Protein AF-A0A1G5RGC0-F1 (afdb_monomer)

Radius of gyration: 58.75 Å; Cα contacts (8 Å, |Δi|>4): 466; chains: 1; bounding box: 96×49×189 Å

Structure (mmCIF, N/CA/C/O backbone):
data_AF-A0A1G5RGC0-F1
#
_entry.id   AF-A0A1G5RG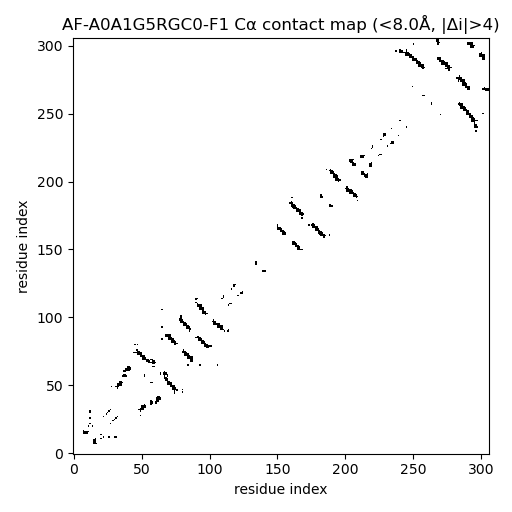C0-F1
#
loop_
_atom_site.group_PDB
_atom_site.id
_atom_site.type_symbol
_atom_site.label_atom_id
_atom_site.label_alt_id
_atom_site.label_comp_id
_atom_site.label_asym_id
_atom_site.label_entity_id
_atom_site.label_seq_id
_atom_site.pdbx_PDB_ins_code
_atom_site.Cartn_x
_atom_site.Cartn_y
_atom_site.Cartn_z
_atom_site.occupancy
_atom_site.B_iso_or_equiv
_atom_site.auth_seq_id
_atom_site.auth_comp_id
_atom_site.auth_asym_id
_atom_site.auth_atom_id
_atom_site.pdbx_PDB_model_num
ATOM 1 N N . MET A 1 1 ? -29.192 -11.061 92.454 1.00 60.53 1 MET A N 1
ATOM 2 C CA . MET A 1 1 ? -28.639 -10.285 91.320 1.00 60.53 1 MET A CA 1
ATOM 3 C C . MET A 1 1 ? -28.258 -8.906 91.836 1.00 60.53 1 MET A C 1
ATOM 5 O O . MET A 1 1 ? -29.034 -8.351 92.608 1.00 60.53 1 MET A O 1
ATOM 9 N N . ALA A 1 2 ? -27.079 -8.384 91.487 1.00 65.81 2 ALA A N 1
ATOM 10 C CA . ALA A 1 2 ? -26.683 -7.030 91.877 1.00 65.81 2 ALA A CA 1
ATOM 11 C C . ALA A 1 2 ? -27.647 -5.997 91.263 1.00 65.81 2 ALA A C 1
ATOM 13 O O . ALA A 1 2 ? -28.104 -6.163 90.129 1.00 65.81 2 ALA A O 1
ATOM 14 N N . LYS A 1 3 ? -27.986 -4.945 92.015 1.00 69.19 3 LYS A N 1
ATOM 15 C CA . LYS A 1 3 ? -28.884 -3.872 91.567 1.00 69.19 3 LYS A CA 1
ATOM 16 C C . LYS A 1 3 ? -28.254 -3.173 90.351 1.00 69.19 3 LYS A C 1
ATOM 18 O O . LYS A 1 3 ? -27.236 -2.511 90.501 1.00 69.19 3 LYS A O 1
ATOM 23 N N . GLY A 1 4 ? -28.838 -3.358 89.162 1.00 77.06 4 GLY A N 1
ATOM 24 C CA . GLY A 1 4 ? -28.323 -2.821 87.891 1.00 77.06 4 GLY A CA 1
ATOM 25 C C . GLY A 1 4 ? -27.553 -3.813 87.006 1.00 77.06 4 GLY A C 1
ATOM 26 O O . GLY A 1 4 ? -27.069 -3.415 85.951 1.00 77.06 4 GLY A O 1
ATOM 27 N N . ALA A 1 5 ? -27.452 -5.092 87.391 1.00 76.75 5 ALA A N 1
ATOM 28 C CA . ALA A 1 5 ? -26.851 -6.116 86.537 1.00 76.75 5 ALA A CA 1
ATOM 29 C C . ALA A 1 5 ? -27.650 -6.300 85.235 1.00 76.75 5 ALA A C 1
ATOM 31 O O . ALA A 1 5 ? -28.885 -6.322 85.252 1.00 76.75 5 ALA A O 1
ATOM 32 N N . VAL A 1 6 ? -26.941 -6.454 84.111 1.00 77.31 6 VAL A N 1
ATOM 33 C CA . VAL A 1 6 ? -27.561 -6.785 82.824 1.00 77.31 6 VAL A CA 1
ATOM 34 C C . VAL A 1 6 ? -28.265 -8.138 82.969 1.00 77.31 6 VAL A C 1
ATOM 36 O O . VAL A 1 6 ? -27.621 -9.109 83.356 1.00 77.31 6 VAL A O 1
ATOM 39 N N . PRO A 1 7 ? -29.577 -8.228 82.694 1.00 82.06 7 PRO A N 1
ATOM 40 C CA . PRO A 1 7 ? -30.289 -9.492 82.818 1.00 82.06 7 PRO A CA 1
ATOM 41 C C . PRO A 1 7 ? -29.722 -10.562 81.873 1.00 82.06 7 PRO A C 1
ATOM 43 O O . PRO A 1 7 ? -29.552 -10.305 80.680 1.00 82.06 7 PRO A O 1
ATOM 46 N N . ASN A 1 8 ? -29.519 -11.783 82.380 1.00 77.44 8 ASN A N 1
ATOM 47 C CA . ASN A 1 8 ? -28.956 -12.918 81.625 1.00 77.44 8 ASN A CA 1
ATOM 48 C C . ASN A 1 8 ? -29.828 -13.393 80.443 1.00 77.44 8 ASN A C 1
ATOM 50 O O . ASN A 1 8 ? -29.445 -14.307 79.723 1.00 77.44 8 ASN A O 1
ATOM 54 N N . ASN A 1 9 ? -31.012 -12.811 80.235 1.00 84.06 9 ASN A N 1
ATOM 55 C CA . ASN A 1 9 ? -31.853 -13.086 79.069 1.00 84.06 9 ASN A CA 1
ATOM 56 C C . ASN A 1 9 ? -31.498 -12.214 77.852 1.00 84.06 9 ASN A C 1
ATOM 58 O O . ASN A 1 9 ? -31.985 -12.482 76.752 1.00 84.06 9 ASN A O 1
ATOM 62 N N . ARG A 1 10 ? -30.678 -11.168 78.026 1.00 88.56 10 ARG A N 1
ATOM 63 C CA . ARG A 1 10 ? -30.248 -10.317 76.918 1.00 88.56 10 ARG A CA 1
ATOM 64 C C . ARG A 1 10 ? -29.219 -11.044 76.062 1.00 88.56 10 ARG A C 1
ATOM 66 O O . ARG A 1 10 ? -28.368 -11.780 76.563 1.00 88.56 10 ARG A O 1
ATOM 73 N N . LYS A 1 11 ? -29.316 -10.816 74.755 1.00 89.25 11 LYS A N 1
ATOM 74 C CA . LYS A 1 11 ? -28.462 -11.433 73.745 1.00 89.25 11 LYS A CA 1
ATOM 75 C C . LYS A 1 11 ? -27.869 -10.372 72.827 1.00 89.25 11 LYS A C 1
ATOM 77 O O . LYS A 1 11 ? -28.540 -9.388 72.526 1.00 89.25 11 LYS A O 1
ATOM 82 N N . VAL A 1 12 ? -26.659 -10.614 72.335 1.00 87.50 12 VAL A N 1
ATOM 83 C CA . VAL A 1 12 ? -26.050 -9.870 71.225 1.00 87.50 12 VAL A CA 1
ATOM 84 C C . VAL A 1 12 ? -25.909 -10.841 70.061 1.00 87.50 12 VAL A C 1
ATOM 86 O O . VAL A 1 12 ? -25.261 -11.874 70.185 1.00 87.50 12 VAL A O 1
ATOM 89 N N . ASN A 1 13 ? -26.592 -10.550 68.955 1.00 84.25 13 ASN A N 1
ATOM 90 C CA . ASN A 1 13 ? -26.703 -11.447 67.804 1.00 84.25 13 ASN A CA 1
ATOM 91 C C . ASN A 1 13 ? -27.065 -12.907 68.159 1.00 84.25 13 ASN A C 1
ATOM 93 O O . ASN A 1 13 ? -26.411 -13.857 67.742 1.00 84.25 13 ASN A O 1
ATOM 97 N N . GLY A 1 14 ? -28.068 -13.095 69.021 1.00 84.44 14 GLY A N 1
ATOM 98 C CA . GLY A 1 14 ? -28.500 -14.427 69.461 1.00 84.44 14 GLY A CA 1
ATOM 99 C C . GLY A 1 14 ? -27.618 -15.091 70.533 1.00 84.44 14 GLY A C 1
ATOM 100 O O . GLY A 1 14 ? -28.068 -16.063 71.143 1.00 84.44 14 GLY A O 1
ATOM 101 N N . LYS A 1 15 ? -26.433 -14.541 70.833 1.00 87.50 15 LYS A N 1
ATOM 102 C CA . LYS A 1 15 ? -25.493 -15.042 71.851 1.00 87.50 15 LYS A CA 1
ATOM 103 C C . LYS A 1 15 ? -25.801 -14.440 73.220 1.00 87.50 15 LYS A C 1
ATOM 105 O O . LYS A 1 15 ? -26.008 -13.233 73.326 1.00 87.50 15 LYS A O 1
ATOM 110 N N . VAL A 1 16 ? -25.877 -15.275 74.254 1.00 88.56 16 VAL A N 1
ATOM 111 C CA . VAL A 1 16 ? -26.206 -14.851 75.626 1.00 88.56 16 VAL A CA 1
ATOM 112 C C . VAL A 1 16 ? -25.039 -14.065 76.229 1.00 88.56 16 VAL A C 1
ATOM 114 O O . VAL A 1 16 ? -23.883 -14.412 76.013 1.00 88.56 16 VAL A O 1
ATOM 117 N N . LEU A 1 17 ? -25.338 -13.012 76.994 1.00 87.75 17 LEU A N 1
ATOM 118 C CA . LEU A 1 17 ? -24.340 -12.172 77.668 1.00 87.75 17 LEU A CA 1
ATOM 119 C C . LEU A 1 17 ? -23.794 -12.823 78.955 1.00 87.75 17 LEU A C 1
ATOM 121 O O . LEU A 1 17 ? -24.019 -12.312 80.050 1.00 87.75 17 LEU A O 1
ATOM 125 N N . THR A 1 18 ? -23.120 -13.969 78.836 1.00 86.44 18 THR A N 1
ATOM 126 C CA . THR A 1 18 ? -22.502 -14.691 79.971 1.00 86.44 18 THR A CA 1
ATOM 127 C C . THR A 1 18 ? -20.976 -14.641 79.985 1.00 86.44 18 THR A C 1
ATOM 129 O O . THR A 1 18 ? -20.375 -14.935 81.013 1.00 86.44 18 THR A O 1
ATOM 132 N N . GLU A 1 19 ? -20.362 -14.265 78.867 1.00 87.00 19 GLU A N 1
ATOM 133 C CA . GLU A 1 19 ? -18.915 -14.198 78.650 1.00 87.00 19 GLU A CA 1
ATOM 134 C C . GLU A 1 19 ? -18.601 -13.191 77.531 1.00 87.00 19 GLU A C 1
ATOM 136 O O . GLU A 1 19 ? -19.519 -12.579 76.971 1.00 87.00 19 GLU A O 1
ATOM 141 N N . ASP A 1 20 ? -17.318 -13.017 77.203 1.00 89.06 20 ASP A N 1
ATOM 142 C CA . ASP A 1 20 ? -16.898 -12.199 76.066 1.00 89.06 20 ASP A CA 1
ATOM 143 C C . ASP A 1 20 ? -17.496 -12.738 74.760 1.00 89.06 20 ASP A C 1
ATOM 145 O O . ASP A 1 20 ? -17.353 -13.911 74.411 1.00 89.06 20 ASP A O 1
ATOM 149 N N . ILE A 1 21 ? -18.162 -11.863 74.005 1.00 90.12 21 ILE A N 1
ATOM 150 C CA . ILE A 1 21 ? -18.833 -12.239 72.761 1.00 90.12 21 ILE A CA 1
ATOM 151 C C . ILE A 1 21 ? -17.971 -11.853 71.571 1.00 90.12 21 ILE A C 1
ATOM 153 O O . ILE A 1 21 ? -17.752 -10.675 71.293 1.00 90.12 21 ILE A O 1
ATOM 157 N N . ASN A 1 22 ? -17.576 -12.858 70.797 1.00 90.75 22 ASN A N 1
ATOM 158 C CA . ASN A 1 22 ? -16.991 -12.641 69.485 1.00 90.75 22 ASN A CA 1
ATOM 159 C C . ASN A 1 22 ? -18.099 -12.505 68.425 1.00 90.75 22 ASN A C 1
ATOM 161 O O . ASN A 1 22 ? -18.914 -13.421 68.268 1.00 90.75 22 ASN A O 1
ATOM 165 N N . ILE A 1 23 ? -18.128 -11.388 67.694 1.00 91.88 23 ILE A N 1
ATOM 166 C CA . ILE A 1 23 ? -19.013 -11.171 66.541 1.00 91.88 23 ILE A CA 1
ATOM 167 C C . ILE A 1 23 ? -18.201 -11.379 65.266 1.00 91.88 23 ILE A C 1
ATOM 169 O O . ILE A 1 23 ? -17.262 -10.646 64.974 1.00 91.88 23 ILE A O 1
ATOM 173 N N . THR A 1 24 ? -18.566 -12.410 64.516 1.00 92.62 24 THR A N 1
ATOM 174 C CA . THR A 1 24 ? -17.858 -12.863 63.318 1.00 92.62 24 THR A CA 1
ATOM 175 C C . THR A 1 24 ? -18.455 -12.265 62.047 1.00 92.62 24 THR A C 1
ATOM 177 O O . THR A 1 24 ? -19.555 -11.721 62.045 1.00 92.62 24 THR A O 1
ATOM 180 N N . SER A 1 25 ? -17.778 -12.425 60.911 1.00 92.38 25 SER A N 1
ATOM 181 C CA . SER A 1 25 ? -18.388 -12.104 59.617 1.00 92.38 25 SER A CA 1
ATOM 182 C C . SER A 1 25 ? -19.650 -12.937 59.355 1.00 92.38 25 SER A C 1
ATOM 184 O O . SER A 1 25 ? -20.609 -12.411 58.806 1.00 92.38 25 SER A O 1
ATOM 186 N N . GLN A 1 26 ? -19.718 -14.195 59.798 1.00 93.69 26 GLN A N 1
ATOM 187 C CA . GLN A 1 26 ? -20.915 -15.025 59.612 1.00 93.69 26 GLN A CA 1
ATOM 188 C C . GLN A 1 26 ? -22.119 -14.518 60.409 1.00 93.69 26 GLN A C 1
ATOM 190 O O . GLN A 1 26 ? -23.247 -14.574 59.922 1.00 93.69 26 GLN A O 1
ATOM 195 N N . ASP A 1 27 ? -21.882 -13.963 61.599 1.00 92.88 27 ASP A N 1
ATOM 196 C CA . ASP A 1 27 ? -22.917 -13.307 62.400 1.00 92.88 27 ASP A CA 1
ATOM 197 C C . ASP A 1 27 ? -23.602 -12.178 61.611 1.00 92.88 27 ASP A C 1
ATOM 199 O O . ASP A 1 27 ? -24.818 -12.040 61.680 1.00 92.88 27 ASP A O 1
ATOM 203 N N . ILE A 1 28 ? -22.834 -11.430 60.813 1.00 91.19 28 ILE A N 1
ATOM 204 C CA . ILE A 1 28 ? -23.304 -10.266 60.051 1.00 91.19 28 ILE A CA 1
ATOM 205 C C . ILE A 1 28 ? -23.820 -10.668 58.659 1.00 91.19 28 ILE A C 1
ATOM 207 O O . ILE A 1 28 ? -24.974 -10.414 58.325 1.00 91.19 28 ILE A O 1
ATOM 211 N N . PHE A 1 29 ? -22.979 -11.305 57.839 1.00 91.94 29 PHE A N 1
ATOM 212 C CA . PHE A 1 29 ? -23.259 -11.582 56.425 1.00 91.94 29 PHE A CA 1
ATOM 213 C C . PHE A 1 29 ? -24.243 -12.735 56.204 1.00 91.94 29 PHE A C 1
ATOM 215 O O . PHE A 1 29 ? -24.912 -12.753 55.176 1.00 91.94 29 PHE A O 1
ATOM 222 N N . ASN A 1 30 ? -24.337 -13.681 57.143 1.00 91.19 30 ASN A N 1
ATOM 223 C CA . ASN A 1 30 ? -25.283 -14.796 57.068 1.00 91.19 30 ASN A CA 1
ATOM 224 C C . ASN A 1 30 ? -26.417 -14.640 58.095 1.00 91.19 30 ASN A C 1
ATOM 226 O O . ASN A 1 30 ? -27.585 -14.756 57.745 1.00 91.19 30 ASN A O 1
ATOM 230 N N . GLY A 1 31 ? -26.087 -14.341 59.356 1.00 89.38 31 GLY A N 1
ATOM 231 C CA . GLY A 1 31 ? -27.064 -14.289 60.450 1.00 89.38 31 GLY A CA 1
ATOM 232 C C . GLY A 1 31 ? -27.951 -13.039 60.484 1.00 89.38 31 GLY A C 1
ATOM 233 O O . GLY A 1 31 ? -29.089 -13.125 60.940 1.00 89.38 31 GLY A O 1
ATOM 234 N N . GLN A 1 32 ? -27.450 -11.892 60.014 1.00 91.94 32 GLN A N 1
ATOM 235 C CA . GLN A 1 32 ? -28.159 -10.605 60.073 1.00 91.94 32 GLN A CA 1
ATOM 236 C C . GLN A 1 32 ? -28.559 -10.040 58.708 1.00 91.94 32 GLN A C 1
ATOM 238 O O . GLN A 1 32 ? -29.222 -9.004 58.660 1.00 91.94 32 GLN A O 1
ATOM 243 N N . ALA A 1 33 ? -28.186 -10.691 57.604 1.00 95.75 33 ALA A N 1
ATOM 244 C CA . ALA A 1 33 ? -28.630 -10.265 56.285 1.00 95.75 33 ALA A CA 1
ATOM 245 C C . ALA A 1 33 ? -30.164 -10.336 56.198 1.00 95.75 33 ALA A C 1
ATOM 247 O O . ALA A 1 33 ? -30.786 -11.326 56.587 1.00 95.75 33 ALA A O 1
ATOM 248 N N . ILE A 1 34 ? -30.785 -9.271 55.696 1.00 98.00 34 ILE A N 1
ATOM 249 C CA . ILE A 1 34 ? -32.242 -9.125 55.698 1.00 98.00 34 ILE A CA 1
ATOM 250 C C . ILE A 1 34 ? -32.813 -9.683 54.390 1.00 98.00 34 ILE A C 1
ATOM 252 O O . ILE A 1 34 ? -32.431 -9.253 53.301 1.00 98.00 34 ILE A O 1
ATOM 256 N N . SER A 1 35 ? -33.753 -10.624 54.493 1.00 97.94 35 SER A N 1
ATOM 257 C CA . SER A 1 35 ? -34.450 -11.164 53.322 1.00 97.94 35 SER A CA 1
ATOM 258 C C . SER A 1 35 ? -35.347 -10.101 52.685 1.00 97.94 35 SER A C 1
ATOM 260 O O . SER A 1 35 ? -36.105 -9.413 53.373 1.00 97.94 35 SER A O 1
ATOM 262 N N . ILE A 1 36 ? -35.259 -9.970 51.365 1.00 98.56 36 ILE A N 1
ATOM 263 C CA . ILE A 1 36 ? -36.127 -9.121 50.556 1.00 98.56 36 ILE A CA 1
ATOM 264 C C . ILE A 1 36 ? -37.364 -9.948 50.160 1.00 98.56 36 ILE A C 1
ATOM 266 O O . ILE A 1 36 ? -37.198 -10.992 49.527 1.00 98.56 36 ILE A O 1
ATOM 270 N N . PRO A 1 37 ? -38.591 -9.532 50.527 1.00 97.69 37 PRO A N 1
ATOM 271 C CA . PRO A 1 37 ? -39.801 -10.300 50.250 1.00 97.69 37 PRO A CA 1
ATOM 272 C C . PRO A 1 37 ? -40.222 -10.224 48.772 1.00 97.69 37 PRO A C 1
ATOM 274 O O . PRO A 1 37 ? -39.674 -9.457 47.979 1.00 97.69 37 PRO A O 1
ATOM 277 N N . ASP A 1 38 ? -41.231 -11.019 48.406 1.00 97.50 38 ASP A N 1
ATOM 278 C CA . ASP A 1 38 ? -41.869 -10.962 47.085 1.00 97.50 38 ASP A CA 1
ATOM 279 C C . ASP A 1 38 ? -42.426 -9.559 46.784 1.00 97.50 38 ASP A C 1
ATOM 281 O O . ASP A 1 38 ? -42.923 -8.875 47.683 1.00 97.50 38 ASP A O 1
ATOM 285 N N . LYS A 1 39 ? -42.356 -9.144 45.511 1.00 97.06 39 LYS A N 1
ATOM 286 C CA . LYS A 1 39 ? -42.834 -7.840 45.004 1.00 97.06 39 LYS A CA 1
ATOM 287 C C . LYS A 1 39 ? -42.211 -6.615 45.685 1.00 97.06 39 LYS A C 1
ATOM 289 O O . LYS A 1 39 ? -42.768 -5.519 45.621 1.00 97.06 39 LYS A O 1
ATOM 294 N N . ALA A 1 40 ? -41.064 -6.778 46.338 1.00 98.19 40 ALA A N 1
ATOM 295 C CA . ALA A 1 40 ? -40.346 -5.666 46.938 1.00 98.19 40 ALA A CA 1
ATOM 296 C C . ALA A 1 40 ? -39.856 -4.674 45.875 1.00 98.19 40 ALA A C 1
ATOM 298 O O . ALA A 1 40 ? -39.493 -5.049 44.758 1.00 98.19 40 ALA A O 1
ATOM 299 N N . ASN A 1 41 ? -39.799 -3.398 46.247 1.00 98.62 41 ASN A N 1
ATOM 300 C CA . ASN A 1 41 ? -39.218 -2.349 45.429 1.00 98.62 41 ASN A CA 1
ATOM 301 C C . ASN A 1 41 ? -37.850 -1.953 45.995 1.00 98.62 41 ASN A C 1
ATOM 303 O O . ASN A 1 41 ? -37.764 -1.448 47.112 1.00 98.62 41 ASN A O 1
ATOM 307 N N . LEU A 1 42 ? -36.773 -2.119 45.220 1.00 98.69 42 LEU A N 1
ATOM 308 C CA . LEU A 1 42 ? -35.424 -1.786 45.695 1.00 98.69 42 LEU A CA 1
ATOM 309 C C . LEU A 1 42 ? -35.220 -0.290 45.981 1.00 98.69 42 LEU A C 1
ATOM 311 O O . LEU A 1 42 ? -34.255 0.061 46.656 1.00 98.69 42 LEU A O 1
ATOM 315 N N . ASN A 1 43 ? -36.105 0.603 45.524 1.00 98.50 43 ASN A N 1
ATOM 316 C CA . ASN A 1 43 ? -36.054 2.020 45.907 1.00 98.50 43 ASN A CA 1
ATOM 317 C C . ASN A 1 43 ? -36.405 2.260 47.386 1.00 98.50 43 ASN A C 1
ATOM 319 O O . ASN A 1 43 ? -36.020 3.298 47.926 1.00 98.50 43 ASN A O 1
ATOM 323 N N . ASP A 1 44 ? -37.078 1.311 48.044 1.00 98.19 44 ASP A N 1
ATOM 324 C CA . ASP A 1 44 ? -37.447 1.406 49.464 1.00 98.19 44 ASP A CA 1
ATOM 325 C C . ASP A 1 44 ? -36.275 1.009 50.387 1.00 98.19 44 ASP A C 1
ATOM 327 O O . ASP A 1 44 ? -36.276 1.283 51.587 1.00 98.19 44 ASP A O 1
ATOM 331 N N . TYR A 1 45 ? -35.220 0.412 49.822 1.00 98.06 45 TYR A N 1
ATOM 332 C CA . TYR A 1 45 ? -34.031 -0.059 50.535 1.00 98.06 45 TYR A CA 1
ATOM 333 C C . TYR A 1 45 ? -32.959 1.032 50.612 1.00 98.06 45 TYR A C 1
ATOM 335 O O . TYR A 1 45 ? -31.907 0.952 49.974 1.00 98.06 45 TYR A O 1
ATOM 343 N N . GLN A 1 46 ? -33.242 2.079 51.388 1.00 97.62 46 GLN A N 1
ATOM 344 C CA . GLN A 1 46 ? -32.342 3.228 51.564 1.00 97.62 46 GLN A CA 1
ATOM 345 C C . GLN A 1 46 ? -31.559 3.195 52.880 1.00 97.62 46 GLN A C 1
ATOM 347 O O . GLN A 1 46 ? -30.628 3.970 53.070 1.00 97.62 46 GLN A O 1
ATOM 352 N N . THR A 1 47 ? -31.904 2.306 53.809 1.00 97.81 47 THR A N 1
ATOM 353 C CA . THR A 1 47 ? -31.124 2.139 55.037 1.00 97.81 47 THR A CA 1
ATOM 354 C C . THR A 1 47 ? -29.831 1.378 54.725 1.00 97.81 47 THR A C 1
ATOM 356 O O . THR A 1 47 ? -29.905 0.306 54.125 1.00 97.81 47 THR A O 1
ATOM 359 N N . PRO A 1 48 ? -28.643 1.888 55.108 1.00 98.38 48 PRO A N 1
ATOM 360 C CA . PRO A 1 48 ? -27.400 1.151 54.926 1.00 98.38 48 PRO A CA 1
ATOM 361 C C . PRO A 1 48 ? -27.449 -0.217 55.609 1.00 98.38 48 PRO A C 1
ATOM 363 O O . PRO A 1 48 ? -27.811 -0.315 56.782 1.00 98.38 48 PRO A O 1
ATOM 366 N N . GLY A 1 49 ? -27.079 -1.267 54.882 1.00 97.81 49 GLY A N 1
ATOM 367 C CA . GLY A 1 49 ? -27.246 -2.635 55.354 1.00 97.81 49 GLY A CA 1
ATOM 368 C C . GLY A 1 49 ? -26.972 -3.695 54.295 1.00 97.81 49 GLY A C 1
ATOM 369 O O . GLY A 1 49 ? -26.671 -3.394 53.135 1.00 97.81 49 GLY A O 1
ATOM 370 N N . LEU A 1 50 ? -27.074 -4.949 54.734 1.00 98.19 50 LEU A N 1
ATOM 371 C CA . LEU A 1 50 ? -26.943 -6.143 53.907 1.00 98.19 50 LEU A CA 1
ATOM 372 C C . LEU A 1 50 ? -28.311 -6.797 53.750 1.00 98.19 50 LEU A C 1
ATOM 374 O O . LEU A 1 50 ? -28.971 -7.137 54.734 1.00 98.19 50 LEU A O 1
ATOM 378 N N . TYR A 1 51 ? -28.706 -6.999 52.504 1.00 98.69 51 TYR A N 1
ATOM 379 C CA . TYR A 1 51 ? -29.982 -7.581 52.131 1.00 98.69 51 TYR A CA 1
ATOM 380 C C . TYR A 1 51 ? -29.758 -8.686 51.101 1.00 98.69 51 TYR A C 1
ATOM 382 O O . TYR A 1 51 ? -28.748 -8.692 50.394 1.00 98.69 51 TYR A O 1
ATOM 390 N N . TYR A 1 52 ? -30.703 -9.612 50.976 1.00 98.56 52 TYR A N 1
ATOM 391 C CA . TYR A 1 52 ? -30.632 -10.652 49.954 1.00 98.56 52 TYR A CA 1
ATOM 392 C C . TYR A 1 52 ? -32.008 -11.009 49.399 1.00 98.56 52 TYR A C 1
ATOM 394 O O . TYR A 1 52 ? -32.999 -11.059 50.122 1.00 98.56 52 TYR A O 1
ATOM 402 N N . GLN A 1 53 ? -32.052 -11.291 48.101 1.00 98.38 53 GLN A N 1
ATOM 403 C CA . GLN A 1 53 ? -33.189 -11.898 47.424 1.00 98.38 53 GLN A CA 1
ATOM 404 C C . GLN A 1 53 ? -32.796 -13.331 47.064 1.00 98.38 53 GLN A C 1
ATOM 406 O O . GLN A 1 53 ? -31.872 -13.535 46.281 1.00 98.38 53 GLN A O 1
ATOM 411 N N . GLY A 1 54 ? -33.468 -14.315 47.662 1.00 97.69 54 GLY A N 1
ATOM 412 C CA . GLY A 1 54 ? -33.135 -15.731 47.505 1.00 97.69 54 GLY A CA 1
ATOM 413 C C . GLY A 1 54 ? -33.706 -16.394 46.249 1.00 97.69 54 GLY A C 1
ATOM 414 O O . GLY A 1 54 ? -33.283 -17.497 45.915 1.00 97.69 54 GLY A O 1
ATOM 415 N N . LEU A 1 55 ? -34.662 -15.765 45.553 1.00 98.31 55 LEU A N 1
ATOM 416 C CA . LEU A 1 55 ? -35.408 -16.389 44.457 1.00 98.31 55 LEU A CA 1
ATOM 417 C C . LEU A 1 55 ? -35.464 -15.498 43.209 1.00 98.31 55 LEU A C 1
ATOM 419 O O . LEU A 1 55 ? -35.919 -14.356 43.268 1.00 98.31 55 LEU A O 1
ATOM 423 N N . ASN A 1 56 ? -35.105 -16.059 42.045 1.00 98.50 56 ASN A N 1
ATOM 424 C CA . ASN A 1 56 ? -35.226 -15.369 40.748 1.00 98.50 56 ASN A CA 1
ATOM 425 C C . ASN A 1 56 ? -36.665 -14.902 40.484 1.00 98.50 56 ASN A C 1
ATOM 427 O O . ASN A 1 56 ? -36.871 -13.806 39.982 1.00 98.50 56 ASN A O 1
ATOM 431 N N . ALA A 1 57 ? -37.664 -15.708 40.867 1.00 98.12 57 ALA A N 1
ATOM 432 C CA . ALA A 1 57 ? -39.074 -15.367 40.684 1.00 98.12 57 ALA A CA 1
ATOM 433 C C . ALA A 1 57 ? -39.476 -14.083 41.431 1.00 98.12 57 ALA A C 1
ATOM 435 O O . ALA A 1 57 ? -40.216 -13.277 40.880 1.00 98.12 57 ALA A O 1
ATOM 436 N N . GLN A 1 58 ? -38.956 -13.875 42.646 1.00 98.38 58 GLN A N 1
ATOM 437 C CA . GLN A 1 58 ? -39.255 -12.695 43.466 1.00 98.38 58 GLN A CA 1
ATOM 438 C C . GLN A 1 58 ? -38.450 -11.463 43.031 1.00 98.38 58 GLN A C 1
ATOM 440 O O . GLN A 1 58 ? -38.949 -10.345 43.102 1.00 98.38 58 GLN A O 1
ATOM 445 N N . ALA A 1 59 ? -37.221 -11.655 42.537 1.00 98.25 59 ALA A N 1
ATOM 446 C CA . ALA A 1 59 ? -36.483 -10.585 41.863 1.00 98.25 59 ALA A CA 1
ATOM 447 C C . ALA A 1 59 ? -37.200 -10.140 40.576 1.00 98.25 59 ALA A C 1
ATOM 449 O O . ALA A 1 59 ? -37.310 -8.949 40.307 1.00 98.25 59 ALA A O 1
ATOM 450 N N . GLY A 1 60 ? -37.717 -11.095 39.795 1.00 97.75 60 GLY A N 1
ATOM 451 C CA . GLY A 1 60 ? -38.419 -10.831 38.538 1.00 97.75 60 GLY A CA 1
ATOM 452 C C . GLY A 1 60 ? -39.816 -10.225 38.696 1.00 97.75 60 GLY A C 1
ATOM 453 O O . GLY A 1 60 ? -40.252 -9.501 37.807 1.00 97.75 60 GLY A O 1
ATOM 454 N N . SER A 1 61 ? -40.513 -10.494 39.805 1.00 97.50 61 SER A N 1
ATOM 455 C CA . SER A 1 61 ? -41.793 -9.852 40.152 1.00 97.50 61 SER A CA 1
ATOM 456 C C . SER A 1 61 ? -41.626 -8.527 40.910 1.00 97.50 61 SER A C 1
ATOM 458 O O . SER A 1 61 ? -42.609 -7.808 41.095 1.00 97.50 61 SER A O 1
ATOM 460 N N . GLY A 1 62 ? -40.415 -8.231 41.392 1.00 97.94 62 GLY A N 1
ATOM 461 C CA . GLY A 1 62 ? -40.078 -7.030 42.147 1.00 97.94 62 GLY A CA 1
ATOM 462 C C . GLY A 1 62 ? -39.798 -5.811 41.268 1.00 97.94 62 GLY A C 1
ATOM 463 O O . GLY A 1 62 ? -39.600 -5.901 40.058 1.00 97.94 62 GLY A O 1
ATOM 464 N N . ASN A 1 63 ? -39.731 -4.640 41.901 1.00 98.50 63 ASN A N 1
ATOM 465 C CA . ASN A 1 63 ? -39.518 -3.366 41.218 1.00 98.50 63 ASN A CA 1
ATOM 466 C C . ASN A 1 63 ? -38.095 -2.840 41.449 1.00 98.50 63 ASN A C 1
ATOM 468 O O . ASN A 1 63 ? -37.527 -2.981 42.532 1.00 98.50 63 ASN A O 1
ATOM 472 N N . ASN A 1 64 ? -37.539 -2.160 40.440 1.00 98.31 64 ASN A N 1
ATOM 473 C CA . ASN A 1 64 ? -36.212 -1.530 40.483 1.00 98.31 64 ASN A CA 1
ATOM 474 C C . ASN A 1 64 ? -35.041 -2.489 40.767 1.00 98.31 64 ASN A C 1
ATOM 476 O O . ASN A 1 64 ? -33.974 -2.050 41.204 1.00 98.31 64 ASN A O 1
ATOM 480 N N . TYR A 1 65 ? -35.209 -3.777 40.476 1.00 98.62 65 TYR A N 1
ATOM 481 C CA . TYR A 1 65 ? -34.087 -4.698 40.337 1.00 98.62 65 TYR A CA 1
ATOM 482 C C . TYR A 1 65 ? -33.298 -4.379 39.056 1.00 98.62 65 TYR A C 1
ATOM 484 O O . TYR A 1 65 ? -33.911 -4.025 38.048 1.00 98.62 65 TYR A O 1
ATOM 492 N N . PRO A 1 66 ? -31.958 -4.500 39.065 1.00 98.25 66 PRO A N 1
ATOM 493 C CA . PRO A 1 66 ? -31.168 -4.350 37.844 1.00 98.25 66 PRO A CA 1
ATOM 494 C C . PRO A 1 66 ? -31.420 -5.492 36.852 1.00 98.25 66 PRO A C 1
ATOM 496 O O . PRO A 1 66 ? -31.368 -5.282 35.645 1.00 98.25 66 PRO A O 1
ATOM 499 N N . GLU A 1 67 ? -31.708 -6.695 37.360 1.00 97.62 67 GLU A N 1
ATOM 500 C CA . GLU A 1 67 ? -32.008 -7.897 36.583 1.00 97.62 67 GLU A CA 1
ATOM 501 C C . GLU A 1 67 ? -32.959 -8.835 37.356 1.00 97.62 67 GLU A C 1
ATOM 503 O O . GLU A 1 67 ? -32.947 -8.817 38.590 1.00 97.62 67 GLU A O 1
ATOM 508 N N . PRO A 1 68 ? -33.732 -9.709 36.678 1.00 97.88 68 PRO A N 1
ATOM 509 C CA . PRO A 1 68 ? -34.678 -10.639 37.308 1.00 97.88 68 PRO A CA 1
ATOM 510 C C . PRO A 1 68 ? -33.991 -11.895 37.886 1.00 97.88 68 PRO A C 1
ATOM 512 O O . PRO A 1 68 ? -34.412 -13.028 37.642 1.00 97.88 68 PRO A O 1
ATOM 515 N N . PHE A 1 69 ? -32.909 -11.712 38.645 1.00 98.50 69 PHE A N 1
ATOM 516 C CA . PHE A 1 69 ? -32.152 -12.795 39.277 1.00 98.50 69 PHE A CA 1
ATOM 517 C C . PHE A 1 69 ? -31.969 -12.548 40.772 1.00 98.50 69 PHE A C 1
ATOM 519 O O . PHE A 1 69 ? -31.837 -11.411 41.212 1.00 98.50 69 PHE A O 1
ATOM 526 N N . ALA A 1 70 ? -31.931 -13.638 41.538 1.00 98.62 70 ALA A N 1
ATOM 527 C CA . ALA A 1 70 ? -31.556 -13.648 42.942 1.00 98.62 70 ALA A CA 1
ATOM 528 C C . ALA A 1 70 ? -30.147 -13.070 43.147 1.00 98.62 70 ALA A C 1
ATOM 530 O O . ALA A 1 70 ? -29.307 -13.044 42.240 1.00 98.62 70 ALA A O 1
ATOM 531 N N . GLY A 1 71 ? -29.865 -12.625 44.364 1.00 98.44 71 GLY A N 1
ATOM 532 C CA . GLY A 1 71 ? -28.620 -11.931 44.639 1.00 98.44 71 GLY A CA 1
ATOM 533 C C . GLY A 1 71 ? -28.595 -11.203 45.968 1.00 98.44 71 GLY A C 1
ATOM 534 O O . GLY A 1 71 ? -29.580 -11.162 46.709 1.00 98.44 71 GLY A O 1
ATOM 535 N N . SER A 1 72 ? -27.447 -10.598 46.244 1.00 98.56 72 SER A N 1
ATOM 536 C CA . SER A 1 72 ? -27.213 -9.809 47.451 1.00 98.56 72 SER A CA 1
ATOM 537 C C . SER A 1 72 ? -27.258 -8.323 47.120 1.00 98.56 72 SER A C 1
ATOM 539 O O . SER A 1 72 ? -26.598 -7.877 46.184 1.00 98.56 72 SER A O 1
ATOM 541 N N . LEU A 1 73 ? -27.998 -7.552 47.912 1.00 98.75 73 LEU A N 1
ATOM 542 C CA . LEU A 1 73 ? -28.023 -6.095 47.857 1.00 98.75 73 LEU A CA 1
ATOM 543 C C . LEU A 1 73 ? -27.217 -5.538 49.034 1.00 98.75 73 LEU A C 1
ATOM 545 O O . LEU A 1 73 ? -27.522 -5.799 50.196 1.00 98.75 73 LEU A O 1
ATOM 549 N N . VAL A 1 74 ? -26.216 -4.720 48.729 1.00 98.69 74 VAL A N 1
ATOM 550 C CA . VAL A 1 74 ? -25.484 -3.924 49.715 1.00 98.69 74 VAL A CA 1
ATOM 551 C C . VAL A 1 74 ? -25.901 -2.470 49.556 1.00 98.69 74 VAL A C 1
ATOM 553 O O . VAL A 1 74 ? -25.750 -1.900 48.475 1.00 98.69 74 VAL A O 1
ATOM 556 N N . VAL A 1 75 ? -26.401 -1.868 50.634 1.00 98.69 75 VAL A N 1
ATOM 557 C CA . VAL A 1 75 ? -26.726 -0.439 50.692 1.00 98.69 75 VAL A CA 1
ATOM 558 C C . VAL A 1 75 ? -25.653 0.262 51.517 1.00 98.69 75 VAL A C 1
ATOM 560 O O . VAL A 1 75 ? -25.440 -0.061 52.685 1.00 98.69 75 VAL A O 1
ATOM 563 N N . LEU A 1 76 ? -24.953 1.212 50.907 1.00 98.62 76 LEU A N 1
ATOM 564 C CA . LEU A 1 76 ? -23.839 1.943 51.505 1.00 98.62 76 LEU A CA 1
ATOM 565 C C . LEU A 1 76 ? -24.257 3.375 51.841 1.00 98.62 76 LEU A C 1
ATOM 567 O O . LEU A 1 76 ? -24.979 4.021 51.080 1.00 98.62 76 LEU A O 1
ATOM 571 N N . LYS A 1 77 ? -23.749 3.887 52.965 1.00 97.88 77 LYS A N 1
ATOM 572 C CA . LYS A 1 77 ? -23.959 5.273 53.397 1.00 97.88 77 LYS A CA 1
ATOM 573 C C . LYS A 1 77 ? -23.193 6.250 52.494 1.00 97.88 77 LYS A C 1
ATOM 575 O O . LYS A 1 77 ? -21.993 6.078 52.296 1.00 97.88 77 LYS A O 1
ATOM 580 N N . ALA A 1 78 ? -23.869 7.293 52.017 1.00 96.94 78 ALA A N 1
ATOM 581 C CA . ALA A 1 78 ? -23.296 8.432 51.295 1.00 96.94 78 ALA A CA 1
ATOM 582 C C . ALA A 1 78 ? -24.064 9.724 51.671 1.00 96.94 78 ALA A C 1
ATOM 584 O O . ALA A 1 78 ? -24.771 9.733 52.678 1.00 96.94 78 ALA A O 1
ATOM 585 N N . ALA A 1 79 ? -23.917 10.816 50.905 1.00 96.62 79 ALA A N 1
ATOM 586 C CA . ALA A 1 79 ? -24.788 11.995 51.046 1.00 96.62 79 ALA A CA 1
ATOM 587 C C . ALA A 1 79 ? -26.263 11.653 50.737 1.00 96.62 79 ALA A C 1
ATOM 589 O O . ALA A 1 79 ? -27.162 12.129 51.421 1.00 96.62 79 ALA A O 1
ATOM 590 N N . GLY A 1 80 ? -26.490 10.759 49.769 1.00 95.94 80 GLY A N 1
ATOM 591 C CA . GLY A 1 80 ? -27.673 9.897 49.713 1.00 95.94 80 GLY A CA 1
ATOM 592 C C . GLY A 1 80 ? -27.272 8.459 50.050 1.00 95.94 80 GLY A C 1
ATOM 593 O O . GLY A 1 80 ? -26.686 8.214 51.104 1.00 95.94 80 GLY A O 1
ATOM 594 N N . ILE A 1 81 ? -27.502 7.501 49.150 1.00 98.38 81 ILE A N 1
ATOM 595 C CA . ILE A 1 81 ? -27.000 6.125 49.313 1.00 98.38 81 ILE A CA 1
ATOM 596 C C . ILE A 1 81 ? -26.499 5.529 48.004 1.00 98.38 81 ILE A C 1
ATOM 598 O O . ILE A 1 81 ? -26.848 5.985 46.919 1.00 98.38 81 ILE A O 1
ATOM 602 N N . ILE A 1 82 ? -25.677 4.489 48.115 1.00 98.75 82 ILE A N 1
ATOM 603 C CA . ILE A 1 82 ? -25.224 3.689 46.974 1.00 98.75 82 ILE A CA 1
ATOM 604 C C . ILE A 1 82 ? -25.769 2.281 47.153 1.00 98.75 82 ILE A C 1
ATOM 606 O O . ILE A 1 82 ? -25.629 1.695 48.225 1.00 98.75 82 ILE A O 1
ATOM 610 N N . GLN A 1 83 ? -26.358 1.725 46.104 1.00 98.88 83 GLN A N 1
ATOM 611 C CA . GLN A 1 83 ? -26.754 0.327 46.058 1.00 98.88 83 GLN A CA 1
ATOM 612 C C . GLN A 1 83 ? -25.813 -0.449 45.146 1.00 98.88 83 GLN A C 1
ATOM 614 O O . GLN A 1 83 ? -25.549 -0.026 44.022 1.00 98.88 83 GLN A O 1
ATOM 619 N N . ARG A 1 84 ? -25.351 -1.609 45.620 1.00 98.75 84 ARG A N 1
ATOM 620 C CA . ARG A 1 84 ? -24.681 -2.621 44.798 1.00 98.75 84 ARG A CA 1
ATOM 621 C C . ARG A 1 84 ? -25.451 -3.925 44.846 1.00 98.75 84 ARG A C 1
ATOM 623 O O . ARG A 1 84 ? -25.728 -4.422 45.935 1.00 98.75 84 ARG A O 1
ATOM 630 N N . TYR A 1 85 ? -25.763 -4.475 43.681 1.00 98.81 85 TYR A N 1
ATOM 631 C CA . TYR A 1 85 ? -26.450 -5.750 43.549 1.00 98.81 85 TYR A CA 1
ATOM 632 C C . TYR A 1 85 ? -25.524 -6.790 42.925 1.00 98.81 85 TYR A C 1
ATOM 634 O O . TYR A 1 85 ? -25.043 -6.608 41.808 1.00 98.81 85 TYR A O 1
ATOM 642 N N . PHE A 1 86 ? -25.278 -7.875 43.652 1.00 98.50 86 PHE A N 1
ATOM 643 C CA . PHE A 1 86 ? -24.443 -8.994 43.230 1.00 98.50 86 PHE A CA 1
ATOM 644 C C . PHE A 1 86 ? -25.350 -10.127 42.765 1.00 98.50 86 PHE A C 1
ATOM 646 O O . PHE A 1 86 ? -26.067 -10.710 43.580 1.00 98.50 86 PHE A O 1
ATOM 653 N N . ILE A 1 87 ? -25.325 -10.441 41.471 1.00 98.50 87 ILE A N 1
ATOM 654 C CA . ILE A 1 87 ? -26.140 -11.520 40.904 1.00 98.50 87 ILE A CA 1
ATOM 655 C C . ILE A 1 87 ? -25.590 -12.872 41.379 1.00 98.50 87 ILE A C 1
ATOM 657 O O . ILE A 1 87 ? -24.408 -13.149 41.208 1.00 98.50 87 ILE A O 1
ATOM 661 N N . TYR A 1 88 ? -26.428 -13.743 41.948 1.00 97.75 88 TYR A N 1
ATOM 662 C CA . TYR A 1 88 ? -25.951 -14.945 42.656 1.00 97.75 88 TYR A CA 1
ATOM 663 C C . TYR A 1 88 ? -25.206 -15.969 41.777 1.00 97.75 88 TYR A C 1
ATOM 665 O O . TYR A 1 88 ? -24.311 -16.662 42.254 1.00 97.75 88 TYR A O 1
ATOM 673 N N . ASN A 1 89 ? -25.593 -16.095 40.505 1.00 96.44 89 ASN A N 1
ATOM 674 C CA . ASN A 1 89 ? -25.123 -17.135 39.582 1.00 96.44 89 ASN A CA 1
ATOM 675 C C . ASN A 1 89 ? -24.241 -16.593 38.452 1.00 96.44 89 ASN A C 1
ATOM 677 O O . ASN A 1 89 ? -24.002 -17.286 37.464 1.00 96.44 89 ASN A O 1
ATOM 681 N N . SER A 1 90 ? -23.780 -15.350 38.567 1.00 95.06 90 SER A N 1
ATOM 682 C CA . SER A 1 90 ? -22.867 -14.750 37.600 1.00 95.06 90 SER A CA 1
ATOM 683 C C . SER A 1 90 ? -21.932 -13.784 38.311 1.00 95.06 90 SER A C 1
ATOM 685 O O . SER A 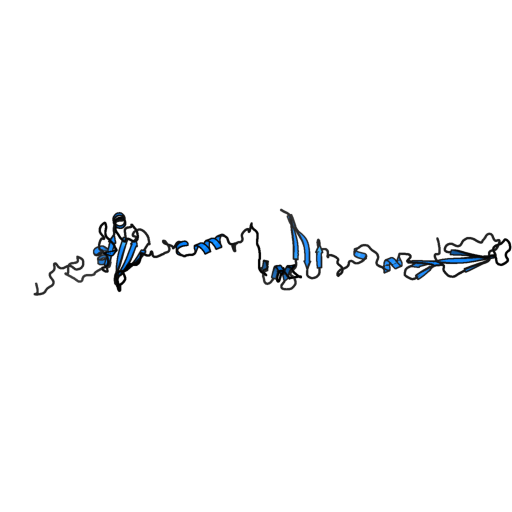1 90 ? -22.231 -13.301 39.393 1.00 95.06 90 SER A O 1
ATOM 687 N N . SER A 1 91 ? -20.810 -13.432 37.699 1.00 96.19 91 SER A N 1
ATOM 688 C CA . SER A 1 91 ? -19.924 -12.404 38.259 1.00 96.19 91 SER A CA 1
ATOM 689 C C . SER A 1 91 ? -20.406 -10.981 37.944 1.00 96.19 91 SER A C 1
ATOM 691 O O . SER A 1 91 ? -19.587 -10.070 37.861 1.00 96.19 91 SER A O 1
ATOM 693 N N . ARG A 1 92 ? -21.703 -10.784 37.665 1.00 97.69 92 ARG A N 1
ATOM 694 C CA . ARG A 1 92 ? -22.278 -9.469 37.352 1.00 97.69 92 ARG A CA 1
ATOM 695 C C . ARG A 1 92 ? -22.574 -8.715 38.635 1.00 97.69 92 ARG A C 1
ATOM 697 O O . ARG A 1 92 ? -23.176 -9.251 39.566 1.00 97.69 92 ARG A O 1
ATOM 704 N N . ILE A 1 93 ? -22.154 -7.459 38.645 1.00 98.25 93 ILE A N 1
ATOM 705 C CA . ILE A 1 93 ? -22.407 -6.514 39.722 1.00 98.25 93 ILE A CA 1
ATOM 706 C C . ILE A 1 93 ? -23.049 -5.300 39.078 1.00 98.25 93 ILE A C 1
ATOM 708 O O . ILE A 1 93 ? -22.552 -4.800 38.072 1.00 98.25 93 ILE A O 1
ATOM 712 N N . HIS A 1 94 ? -24.148 -4.836 39.654 1.00 98.62 94 HIS A N 1
ATOM 713 C CA . HIS A 1 94 ? -24.790 -3.592 39.253 1.00 98.62 94 HIS A CA 1
ATOM 714 C C . HIS A 1 94 ? -24.645 -2.568 40.361 1.00 98.62 94 HIS A C 1
ATOM 716 O O . HIS A 1 94 ? -24.766 -2.911 41.536 1.00 98.62 94 HIS A O 1
ATOM 722 N N . THR A 1 95 ? -24.410 -1.315 39.990 1.00 98.56 95 THR A N 1
ATOM 723 C CA . THR A 1 95 ? -24.280 -0.190 40.915 1.00 98.56 95 THR A CA 1
ATOM 724 C C . THR A 1 95 ? -25.251 0.917 40.524 1.00 98.56 95 THR A C 1
ATOM 726 O O . THR A 1 95 ? -25.482 1.162 39.339 1.00 98.56 95 THR A O 1
ATOM 729 N N . ARG A 1 96 ? -25.827 1.595 41.511 1.00 98.69 96 ARG A N 1
ATOM 730 C CA . ARG A 1 96 ? -26.555 2.855 41.320 1.00 98.69 96 ARG A CA 1
ATOM 731 C C . ARG A 1 96 ? -26.499 3.692 42.583 1.00 98.69 96 ARG A C 1
ATOM 733 O O . ARG A 1 96 ? -26.235 3.169 43.666 1.00 98.69 96 ARG A O 1
ATOM 740 N N . SER A 1 97 ? -26.836 4.965 42.456 1.00 98.38 97 SER A N 1
ATOM 741 C CA . SER A 1 97 ? -26.854 5.894 43.580 1.00 98.38 97 SER A CA 1
ATOM 742 C C . SER A 1 97 ? -28.179 6.637 43.657 1.00 98.38 97 SER A C 1
ATOM 744 O O . SER A 1 97 ? -28.754 7.002 42.635 1.00 98.38 97 SER A O 1
ATOM 746 N N . LEU A 1 98 ? -28.630 6.891 44.879 1.00 98.44 98 LEU A N 1
ATOM 747 C CA . LEU A 1 98 ? -29.611 7.917 45.202 1.00 98.44 98 LEU A CA 1
ATOM 748 C C . LEU A 1 98 ? -28.832 9.139 45.684 1.00 98.44 98 LEU A C 1
ATOM 750 O O . LEU A 1 98 ? -28.024 9.011 46.607 1.00 98.44 98 LEU A O 1
ATOM 754 N N . ASN A 1 99 ? -29.027 10.298 45.060 1.00 96.81 99 ASN A N 1
ATOM 755 C CA . ASN A 1 99 ? -28.400 11.533 45.532 1.00 96.81 99 ASN A CA 1
ATOM 756 C C . ASN A 1 99 ? -29.145 12.124 46.748 1.00 96.81 99 ASN A C 1
ATOM 758 O O . ASN A 1 99 ? -30.205 11.649 47.152 1.00 96.81 99 ASN A O 1
ATOM 762 N N . ASP A 1 100 ? -28.571 13.164 47.343 1.00 94.81 100 ASP A N 1
ATOM 763 C CA . ASP A 1 100 ? -29.085 13.874 48.522 1.00 94.81 100 ASP A CA 1
ATOM 764 C C . ASP A 1 100 ? -30.402 14.637 48.279 1.00 94.81 100 ASP A C 1
ATOM 766 O O . ASP A 1 100 ? -31.083 15.005 49.233 1.00 94.81 100 ASP A O 1
ATOM 770 N N . VAL A 1 101 ? -30.796 14.824 47.015 1.00 94.88 101 VAL A N 1
ATOM 771 C CA . VAL A 1 101 ? -32.071 15.444 46.610 1.00 94.88 101 VAL A CA 1
ATOM 772 C C . VAL A 1 101 ? -33.129 14.431 46.147 1.00 94.88 101 VAL A C 1
ATOM 774 O O . VAL A 1 101 ? -34.176 14.824 45.637 1.00 94.88 101 VAL A O 1
ATOM 777 N N . GLY A 1 102 ? -32.891 13.128 46.331 1.00 95.12 102 GLY A N 1
ATOM 778 C CA . GLY A 1 102 ? -33.893 12.081 46.095 1.00 95.12 102 GLY A CA 1
ATOM 779 C C . GLY A 1 102 ? -34.001 11.568 44.652 1.00 95.12 102 GLY A C 1
ATOM 780 O O . GLY A 1 102 ? -34.996 10.933 44.304 1.00 95.12 102 GLY A O 1
ATOM 781 N N . VAL A 1 103 ? -32.994 11.803 43.807 1.00 97.75 103 VAL A N 1
ATOM 782 C CA . VAL A 1 103 ? -32.934 11.319 42.417 1.00 97.75 103 VAL A CA 1
ATOM 783 C C . VAL A 1 103 ? -32.027 10.092 42.303 1.00 97.75 103 VAL A C 1
ATOM 785 O O . VAL A 1 103 ? -30.866 10.114 42.717 1.00 97.75 103 VAL A O 1
ATOM 788 N N . TRP A 1 104 ? -32.556 9.026 41.699 1.00 98.44 104 TRP A N 1
ATOM 789 C CA . TRP A 1 104 ? -31.812 7.806 41.390 1.00 98.44 104 TRP A CA 1
ATOM 790 C C . TRP A 1 104 ? -31.057 7.924 40.067 1.00 98.44 104 TRP A C 1
ATOM 792 O O . TRP A 1 104 ? -31.616 8.367 39.064 1.00 98.44 104 TRP A O 1
ATOM 802 N N . THR A 1 105 ? -29.821 7.434 40.028 1.00 98.44 105 THR A N 1
ATOM 803 C CA . THR A 1 105 ? -29.199 7.038 38.762 1.00 98.44 105 THR A CA 1
ATOM 804 C C . THR A 1 105 ? -29.826 5.735 38.269 1.00 98.44 105 THR A C 1
ATOM 806 O O . THR A 1 105 ? -30.292 4.909 39.063 1.00 98.44 105 THR A O 1
ATOM 809 N N . SER A 1 106 ? -29.770 5.497 36.960 1.00 98.19 106 SER A N 1
ATOM 810 C CA . SER A 1 106 ? -29.986 4.153 36.421 1.00 98.19 106 SER A CA 1
ATOM 811 C C . SER A 1 106 ? -28.978 3.166 37.020 1.00 98.19 106 SER A C 1
ATOM 813 O O . SER A 1 106 ? -27.884 3.555 37.443 1.00 98.19 106 SER A O 1
ATOM 815 N N . TRP A 1 107 ? -29.345 1.885 37.037 1.00 98.50 107 TRP A N 1
ATOM 816 C CA . TRP A 1 107 ? -28.391 0.810 37.288 1.00 98.50 107 TRP A CA 1
ATOM 817 C C . TRP A 1 107 ? -27.336 0.766 36.182 1.00 98.50 107 TRP A C 1
ATOM 819 O O . TRP A 1 107 ? -27.669 0.835 35.000 1.00 98.50 107 TRP A O 1
ATOM 829 N N . ALA A 1 108 ? -26.073 0.643 36.580 1.00 97.00 108 ALA A N 1
ATOM 830 C CA . ALA A 1 108 ? -24.940 0.440 35.691 1.00 97.00 108 ALA A CA 1
ATOM 831 C C . ALA A 1 108 ? -24.234 -0.871 36.048 1.00 97.00 108 ALA A C 1
ATOM 833 O O . ALA A 1 108 ? -23.896 -1.099 37.212 1.00 97.00 108 ALA A O 1
ATOM 834 N N . GLN A 1 109 ? -24.001 -1.718 35.048 1.00 96.12 109 GLN A N 1
ATOM 835 C CA . GLN A 1 109 ? -23.272 -2.971 35.218 1.00 96.12 109 GLN A CA 1
ATOM 836 C C . GLN A 1 109 ? -21.759 -2.716 35.253 1.00 96.12 109 GLN A C 1
ATOM 838 O O . GLN A 1 109 ? -21.220 -2.015 34.399 1.00 96.12 109 GLN A O 1
ATOM 843 N N . GLU A 1 110 ? -21.057 -3.326 36.204 1.00 95.44 110 GLU A N 1
ATOM 844 C CA . GLU A 1 110 ? -19.595 -3.358 36.236 1.00 95.44 110 GLU A CA 1
ATOM 845 C C . GLU A 1 110 ? -19.063 -4.440 35.281 1.00 95.44 110 GLU A C 1
ATOM 847 O O . GLU A 1 110 ? -19.497 -5.598 35.313 1.00 95.44 110 GLU A O 1
ATOM 852 N N . TYR A 1 111 ? -18.091 -4.077 34.442 1.00 95.38 111 TYR A N 1
ATOM 853 C CA . TYR A 1 111 ? -17.463 -5.009 33.507 1.00 95.38 111 TYR A CA 1
ATOM 854 C C . TYR A 1 111 ? -16.287 -5.762 34.132 1.00 95.38 111 TYR A C 1
ATOM 856 O O . TYR A 1 111 ? -15.540 -5.233 34.954 1.00 95.38 111 TYR A O 1
ATOM 864 N N . ASN A 1 112 ? -16.088 -7.005 33.697 1.00 94.44 112 ASN A N 1
ATOM 865 C CA . ASN A 1 112 ? -14.965 -7.846 34.105 1.00 94.44 112 ASN A CA 1
ATOM 866 C C . ASN A 1 112 ? -14.607 -8.874 33.018 1.00 94.44 112 ASN A C 1
ATOM 868 O O . ASN A 1 112 ? -15.113 -8.833 31.898 1.00 94.44 112 ASN A O 1
ATOM 872 N N . THR A 1 113 ? -13.708 -9.810 33.323 1.00 94.69 113 THR A N 1
ATOM 873 C CA . THR A 1 113 ? -13.240 -10.814 32.355 1.00 94.69 113 THR A CA 1
ATOM 874 C C . THR A 1 113 ? -14.339 -11.763 31.869 1.00 94.69 113 THR A C 1
ATOM 876 O O . THR A 1 113 ? -14.217 -12.278 30.755 1.00 94.69 113 THR A O 1
ATOM 879 N N . LEU A 1 114 ? -15.404 -11.973 32.647 1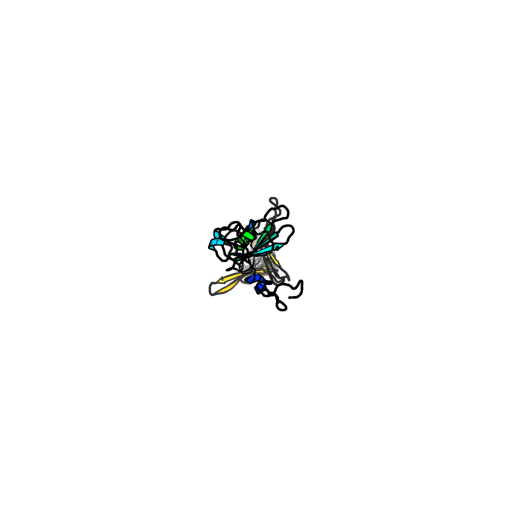.00 93.88 114 LEU A N 1
ATOM 880 C CA . LEU A 1 114 ? -16.569 -12.786 32.276 1.00 93.88 114 LEU A CA 1
ATOM 881 C C . LEU A 1 114 ? -17.729 -11.943 31.729 1.00 93.88 114 LEU A C 1
ATOM 883 O O . LEU A 1 114 ? -18.504 -12.439 30.921 1.00 93.88 114 LEU A O 1
ATOM 887 N N . ASN A 1 115 ? -17.793 -10.662 32.096 1.00 91.56 115 ASN A N 1
ATOM 888 C CA . ASN A 1 115 ? -18.773 -9.691 31.611 1.00 91.56 115 ASN A CA 1
ATOM 889 C C . ASN A 1 115 ? -18.041 -8.558 30.899 1.00 91.56 115 ASN A C 1
ATOM 891 O O . ASN A 1 115 ? -17.872 -7.470 31.448 1.00 91.56 115 ASN A O 1
ATOM 895 N N . LYS A 1 116 ? -17.516 -8.841 29.708 1.00 93.69 116 LYS A N 1
ATOM 896 C CA . LYS A 1 116 ? -16.804 -7.835 28.917 1.00 93.69 116 LYS A CA 1
ATOM 897 C C . LYS A 1 116 ? -17.814 -6.886 28.265 1.00 93.69 116 LYS A C 1
ATOM 899 O O . LYS A 1 116 ? -18.874 -7.362 27.861 1.00 93.69 116 LYS A O 1
ATOM 904 N N . PRO A 1 117 ? -17.482 -5.595 28.107 1.00 93.25 117 PRO A N 1
ATOM 905 C CA . PRO A 1 117 ? -18.309 -4.704 27.311 1.00 93.25 117 PRO A CA 1
ATOM 906 C C . PRO A 1 117 ? -18.338 -5.183 25.856 1.00 93.25 117 PRO A C 1
ATOM 908 O O . PRO A 1 117 ? -17.327 -5.646 25.315 1.00 93.25 117 PRO A O 1
ATOM 911 N N . ALA A 1 118 ? -19.489 -5.053 25.212 1.00 90.88 118 ALA A N 1
ATOM 912 C CA . ALA A 1 118 ? -19.633 -5.245 23.781 1.00 90.88 118 ALA A CA 1
ATOM 913 C C . ALA A 1 118 ? -18.962 -4.095 23.011 1.00 90.88 118 ALA A C 1
ATOM 915 O O . ALA A 1 118 ? -18.866 -2.960 23.477 1.00 90.88 118 ALA A O 1
ATOM 916 N N . THR A 1 119 ? -18.547 -4.353 21.771 1.00 91.19 119 THR A N 1
ATOM 917 C CA . THR A 1 119 ? -17.945 -3.334 20.890 1.00 91.19 119 THR A CA 1
ATOM 918 C C . THR A 1 119 ? -18.842 -2.104 20.701 1.00 91.19 119 THR A C 1
ATOM 920 O O . THR A 1 119 ? -18.339 -0.985 20.584 1.00 91.19 119 THR A O 1
ATOM 923 N N . SER A 1 120 ? -20.164 -2.298 20.692 1.00 90.44 120 SER A N 1
ATOM 924 C CA . SER A 1 120 ? -21.158 -1.222 20.616 1.00 90.44 120 SER A CA 1
ATOM 925 C C . SER A 1 120 ? -21.161 -0.330 21.857 1.00 90.44 120 SER A C 1
ATOM 927 O O . SER A 1 120 ? -21.308 0.8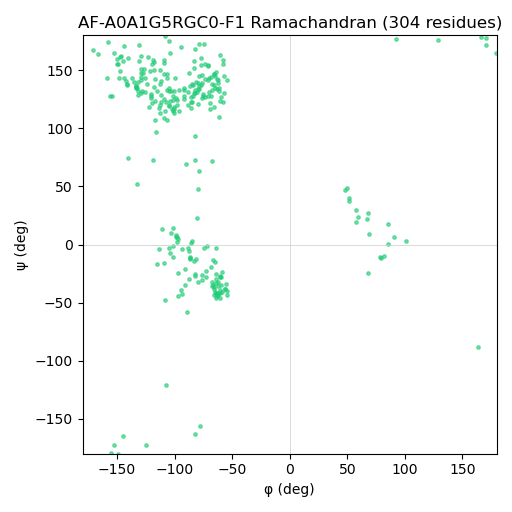79 21.727 1.00 90.44 120 SER A O 1
ATOM 929 N N . GLU A 1 121 ? -20.945 -0.903 23.042 1.00 91.44 121 GLU A N 1
ATOM 930 C CA . GLU A 1 121 ? -20.884 -0.168 24.315 1.00 91.44 121 GLU A CA 1
ATOM 931 C C . GLU A 1 121 ? -19.594 0.652 24.436 1.00 91.44 121 GLU A C 1
ATOM 933 O O . GLU A 1 121 ? -19.550 1.645 25.156 1.00 91.44 121 GLU A O 1
ATOM 938 N N . LEU A 1 122 ? -18.552 0.267 23.693 1.00 92.56 122 LEU A N 1
ATOM 939 C CA . LEU A 1 122 ? -17.281 0.989 23.622 1.00 92.56 122 LEU A CA 1
ATOM 940 C C . LEU A 1 122 ? -17.252 2.086 22.544 1.00 92.56 122 LEU A C 1
ATOM 942 O O . LEU A 1 122 ? -16.252 2.789 22.430 1.00 92.56 122 LEU A O 1
ATOM 946 N N . GLY A 1 123 ? -18.294 2.214 21.713 1.00 93.56 123 GLY A N 1
ATOM 947 C CA . GLY A 1 123 ? -18.293 3.153 20.585 1.00 93.56 123 GLY A CA 1
ATOM 948 C C . GLY A 1 123 ? -17.291 2.795 19.475 1.00 93.56 123 GLY A C 1
ATOM 949 O O . GLY A 1 123 ? -16.899 3.658 18.697 1.00 93.56 123 GLY A O 1
ATOM 950 N N . LEU A 1 124 ? -16.864 1.528 19.382 1.00 95.44 124 LEU A N 1
ATOM 951 C CA . LEU A 1 124 ? -15.796 1.081 18.469 1.00 95.44 124 LEU A CA 1
ATOM 952 C C . LEU A 1 124 ? -16.305 0.440 17.170 1.00 95.44 124 LEU A C 1
ATOM 954 O O . LEU A 1 124 ? -15.518 -0.120 16.406 1.00 95.44 124 LEU A O 1
ATOM 958 N N . MET A 1 125 ? -17.611 0.497 16.906 1.00 94.56 125 MET A N 1
ATOM 959 C CA . MET A 1 125 ? -18.217 -0.202 15.768 1.00 94.56 125 MET A CA 1
ATOM 960 C C . MET A 1 125 ? -17.648 0.266 14.420 1.00 94.56 125 MET A C 1
ATOM 962 O O . MET A 1 125 ? -17.340 -0.549 13.547 1.00 94.56 125 MET A O 1
ATOM 966 N N . GLU A 1 126 ? -17.452 1.576 14.265 1.00 95.00 126 GLU A N 1
ATOM 967 C CA . GLU A 1 126 ? -16.870 2.153 13.052 1.00 95.00 126 GLU A CA 1
ATOM 968 C C . GLU A 1 126 ? -15.420 1.692 12.854 1.00 95.00 126 GLU A C 1
ATOM 970 O O . GLU A 1 126 ? -15.037 1.294 11.755 1.00 95.00 126 GLU A O 1
ATOM 975 N N . THR A 1 127 ? -14.629 1.665 13.929 1.00 95.50 127 THR A N 1
ATOM 976 C CA . THR A 1 127 ? -13.241 1.188 13.909 1.00 95.50 127 THR A CA 1
ATOM 977 C C . THR A 1 127 ? -13.157 -0.273 13.484 1.00 95.50 127 THR A C 1
ATOM 979 O O . THR A 1 127 ? -12.355 -0.605 12.615 1.00 95.50 127 THR A O 1
ATOM 982 N N . VAL A 1 128 ? -14.003 -1.145 14.047 1.00 94.75 128 VAL A N 1
ATOM 983 C CA . VAL A 1 128 ? -14.047 -2.567 13.668 1.00 94.75 128 VAL A CA 1
ATOM 984 C C . VAL A 1 128 ? -14.441 -2.730 12.202 1.00 94.75 128 VAL A C 1
ATOM 986 O O . VAL A 1 128 ? -13.810 -3.500 11.483 1.00 94.75 128 VAL A O 1
ATOM 989 N N . THR A 1 129 ? -15.419 -1.957 11.732 1.00 95.06 129 THR A N 1
ATOM 990 C CA . THR A 1 129 ? -15.861 -1.993 10.331 1.00 95.06 129 THR A CA 1
ATOM 991 C C . THR A 1 129 ? -14.753 -1.542 9.378 1.00 95.06 129 THR A C 1
ATOM 993 O O . THR A 1 129 ? -14.483 -2.210 8.381 1.00 95.06 129 THR A O 1
ATOM 996 N N . LYS A 1 130 ? -14.064 -0.438 9.688 1.00 95.19 130 LYS A N 1
ATOM 997 C CA . LYS A 1 130 ? -12.921 0.046 8.899 1.00 95.19 130 LYS A CA 1
ATOM 998 C C . LYS A 1 130 ? -11.777 -0.966 8.894 1.00 95.19 130 LYS A C 1
ATOM 1000 O O . LYS A 1 130 ? -11.219 -1.242 7.838 1.00 95.19 130 LYS A O 1
ATOM 1005 N N . ALA A 1 131 ? -11.463 -1.554 10.047 1.00 94.12 131 ALA A N 1
ATOM 1006 C CA . ALA A 1 131 ? -10.402 -2.546 10.175 1.00 94.12 131 ALA A CA 1
ATOM 1007 C C . ALA A 1 131 ? -10.704 -3.830 9.393 1.00 94.12 131 ALA A C 1
ATOM 1009 O O . ALA A 1 131 ? -9.808 -4.352 8.739 1.00 94.12 131 ALA A O 1
ATOM 1010 N N . ALA A 1 132 ? -11.950 -4.315 9.411 1.00 91.81 132 ALA A N 1
ATOM 1011 C CA . ALA A 1 132 ? -12.356 -5.514 8.677 1.00 91.81 132 ALA A CA 1
ATOM 1012 C C . ALA A 1 132 ? -12.239 -5.354 7.150 1.00 91.81 132 ALA A C 1
ATOM 1014 O O . ALA A 1 132 ? -11.979 -6.330 6.454 1.00 91.81 132 ALA A O 1
ATOM 1015 N N . ASN A 1 133 ? -12.395 -4.128 6.641 1.00 90.19 133 ASN A N 1
ATOM 1016 C CA . ASN A 1 133 ? -12.333 -3.817 5.210 1.00 90.19 133 ASN A CA 1
ATOM 1017 C C . ASN A 1 133 ? -10.967 -3.270 4.752 1.00 90.19 133 ASN A C 1
ATOM 1019 O O . ASN A 1 133 ? -10.803 -2.922 3.585 1.00 90.19 133 ASN A O 1
ATOM 1023 N N . ALA A 1 134 ? -9.984 -3.165 5.649 1.00 93.19 134 ALA A N 1
ATOM 1024 C CA . ALA A 1 134 ? -8.646 -2.697 5.309 1.00 93.19 134 ALA A CA 1
ATOM 1025 C C . ALA A 1 134 ? -7.772 -3.830 4.742 1.00 93.19 134 ALA A C 1
ATOM 1027 O O . ALA A 1 134 ? -7.903 -4.995 5.131 1.00 93.19 134 ALA A O 1
ATOM 1028 N N . LEU A 1 135 ? -6.805 -3.477 3.886 1.00 94.12 135 LEU A N 1
ATOM 1029 C CA . LEU A 1 135 ? -5.709 -4.383 3.543 1.00 94.12 135 LEU A CA 1
ATOM 1030 C C . LEU A 1 135 ? -4.855 -4.629 4.796 1.00 94.12 135 LEU A C 1
ATOM 1032 O O . LEU A 1 135 ? -4.284 -3.699 5.368 1.00 94.12 135 LEU A O 1
ATOM 1036 N N . GLN A 1 136 ? -4.784 -5.882 5.240 1.00 95.38 136 GLN A N 1
ATOM 1037 C CA . GLN A 1 136 ? -4.116 -6.239 6.490 1.00 95.38 136 GLN A CA 1
ATOM 1038 C C . GLN A 1 136 ? -2.591 -6.254 6.346 1.00 95.38 136 GLN A C 1
ATOM 1040 O O . GLN A 1 136 ? -2.045 -6.550 5.284 1.00 95.38 136 GLN A O 1
ATOM 1045 N N . ARG A 1 137 ? -1.879 -6.036 7.462 1.00 93.31 137 ARG A N 1
ATOM 1046 C CA . ARG A 1 137 ? -0.406 -6.142 7.518 1.00 93.31 137 ARG A CA 1
ATOM 1047 C C . ARG A 1 137 ? 0.122 -7.535 7.171 1.00 93.31 137 ARG A C 1
ATOM 1049 O O . ARG A 1 137 ? 1.252 -7.654 6.716 1.00 93.31 137 ARG A O 1
ATOM 1056 N N . SER A 1 138 ? -0.677 -8.574 7.400 1.00 94.25 138 SER A N 1
ATOM 1057 C CA . SER A 1 138 ? -0.372 -9.951 6.995 1.00 94.25 138 SER A CA 1
ATOM 1058 C C . SER A 1 138 ? -0.487 -10.176 5.482 1.00 94.25 138 SER A C 1
ATOM 1060 O O . SER A 1 138 ? -0.239 -11.284 5.018 1.00 94.25 138 SER A O 1
ATOM 1062 N N . GLY A 1 139 ? -0.870 -9.149 4.720 1.00 94.00 139 GLY A N 1
ATOM 1063 C CA . GLY A 1 139 ? -1.193 -9.238 3.305 1.00 94.00 139 GLY A CA 1
ATOM 1064 C C . GLY A 1 139 ? -2.682 -9.477 3.060 1.00 94.00 139 GLY A C 1
ATOM 1065 O O . GLY A 1 139 ? -3.484 -9.624 3.984 1.00 94.00 139 GLY A O 1
ATOM 1066 N N . GLY A 1 140 ? -3.041 -9.492 1.782 1.00 93.81 140 GLY A N 1
ATOM 1067 C CA . GLY A 1 140 ? -4.395 -9.700 1.288 1.00 93.81 140 GLY A CA 1
ATOM 1068 C C . GLY A 1 140 ? -4.467 -9.411 -0.208 1.00 93.81 140 GLY A C 1
ATOM 1069 O O . GLY A 1 140 ? -3.509 -8.909 -0.797 1.00 93.81 140 GLY A O 1
ATOM 1070 N N . ASN A 1 141 ? -5.609 -9.724 -0.812 1.00 93.19 141 ASN A N 1
ATOM 1071 C CA . ASN A 1 141 ? -5.871 -9.426 -2.215 1.00 93.19 141 ASN A CA 1
ATOM 1072 C C . ASN A 1 141 ? -6.735 -8.169 -2.307 1.00 93.19 141 ASN A C 1
ATOM 1074 O O . ASN A 1 141 ? -7.762 -8.082 -1.637 1.00 93.19 141 ASN A O 1
ATOM 1078 N N . VAL A 1 142 ? -6.345 -7.228 -3.166 1.00 92.25 142 VAL A N 1
ATOM 1079 C CA . VAL A 1 142 ? -7.197 -6.103 -3.565 1.00 92.25 142 VAL A CA 1
ATOM 1080 C C . VAL A 1 142 ? -7.786 -6.445 -4.929 1.00 92.25 142 VAL A C 1
ATOM 1082 O O . VAL A 1 142 ? -7.044 -6.654 -5.883 1.00 92.25 142 VAL A O 1
ATOM 1085 N N . THR A 1 143 ? -9.110 -6.579 -5.004 1.00 92.81 143 THR A N 1
ATOM 1086 C CA . THR A 1 143 ? -9.826 -7.007 -6.222 1.00 92.81 143 THR A CA 1
ATOM 1087 C C . THR A 1 143 ? -10.527 -5.864 -6.956 1.00 92.81 143 THR A C 1
ATOM 1089 O O . THR A 1 143 ? -11.057 -6.086 -8.040 1.00 92.81 143 THR A O 1
ATOM 1092 N N . GLY A 1 144 ? -10.549 -4.666 -6.367 1.00 93.50 144 GLY A N 1
ATOM 1093 C CA . GLY A 1 144 ? -11.056 -3.442 -6.986 1.00 93.50 144 GLY A CA 1
ATOM 1094 C C . GLY A 1 144 ? -9.935 -2.466 -7.339 1.00 93.50 144 GLY A C 1
ATOM 1095 O O . GLY A 1 144 ? -8.761 -2.724 -7.070 1.00 93.50 144 GLY A O 1
ATOM 1096 N N . ASP A 1 145 ? -10.318 -1.329 -7.914 1.00 94.75 145 ASP A N 1
ATOM 1097 C CA . ASP A 1 145 ? -9.375 -0.287 -8.314 1.00 94.75 145 ASP A CA 1
ATOM 1098 C C . ASP A 1 145 ? -8.724 0.396 -7.105 1.00 94.75 145 ASP A C 1
ATOM 1100 O O . ASP A 1 145 ? -9.360 0.653 -6.080 1.00 94.75 145 ASP A O 1
ATOM 1104 N N . ILE A 1 146 ? -7.446 0.746 -7.257 1.00 92.19 146 ILE A N 1
ATOM 1105 C CA . ILE A 1 146 ? -6.719 1.610 -6.327 1.00 92.19 146 ILE A CA 1
ATOM 1106 C C . ILE A 1 146 ? -6.482 2.941 -7.035 1.00 92.19 146 ILE A C 1
ATOM 1108 O O . ILE A 1 146 ? -5.669 3.024 -7.954 1.00 92.19 146 ILE A O 1
ATOM 1112 N N . ILE A 1 147 ? -7.181 3.985 -6.592 1.00 91.12 147 ILE A N 1
ATOM 1113 C CA . ILE A 1 147 ? -6.994 5.351 -7.088 1.00 91.12 147 ILE A CA 1
ATOM 1114 C C . ILE A 1 147 ? -6.156 6.125 -6.071 1.00 91.12 147 ILE A C 1
ATOM 1116 O O . ILE A 1 147 ? -6.512 6.219 -4.897 1.00 91.12 147 ILE A O 1
ATOM 1120 N N . ILE A 1 148 ? -5.046 6.697 -6.534 1.00 88.62 148 ILE A N 1
ATOM 1121 C CA . ILE A 1 148 ? -4.158 7.555 -5.748 1.00 88.62 148 ILE A CA 1
ATOM 1122 C C . ILE A 1 148 ? -4.375 8.994 -6.230 1.00 88.62 148 ILE A C 1
ATOM 1124 O O . ILE A 1 148 ? -3.987 9.334 -7.342 1.00 88.62 148 ILE A O 1
ATOM 1128 N N . THR A 1 149 ? -5.048 9.822 -5.426 1.00 85.06 149 THR A N 1
ATOM 1129 C CA . THR A 1 149 ? -5.530 11.165 -5.829 1.00 85.06 149 THR A CA 1
ATOM 1130 C C . THR A 1 149 ? -4.633 12.318 -5.375 1.00 85.06 149 THR A C 1
ATOM 1132 O O . THR A 1 149 ? -5.019 13.480 -5.467 1.00 85.06 149 THR A O 1
ATOM 1135 N N . THR A 1 150 ? -3.475 12.010 -4.808 1.00 81.56 150 THR A N 1
ATOM 1136 C CA . THR A 1 150 ? -2.489 12.982 -4.328 1.00 81.56 150 THR A CA 1
ATOM 1137 C C . THR A 1 150 ? -1.118 12.606 -4.872 1.00 81.56 150 THR A C 1
ATOM 1139 O O . THR A 1 150 ? -0.951 11.507 -5.404 1.00 81.56 150 THR A O 1
ATOM 1142 N N . ASP A 1 151 ? -0.129 13.479 -4.677 1.00 78.12 151 ASP A N 1
ATOM 1143 C CA . ASP A 1 151 ? 1.280 13.229 -5.002 1.00 78.12 151 ASP A CA 1
ATOM 1144 C C . ASP A 1 151 ? 1.874 12.138 -4.094 1.00 78.12 151 ASP A C 1
ATOM 1146 O O . ASP A 1 151 ? 2.663 12.389 -3.182 1.00 78.12 151 ASP A O 1
ATOM 1150 N N . SER A 1 152 ? 1.454 10.898 -4.323 1.00 87.31 152 SER A N 1
ATOM 1151 C CA . SER A 1 152 ? 1.880 9.714 -3.588 1.00 87.31 152 SER A CA 1
ATOM 1152 C C . SER A 1 152 ? 2.571 8.723 -4.521 1.00 87.31 152 SER A C 1
ATOM 1154 O O . SER A 1 152 ? 2.395 8.734 -5.739 1.00 87.31 152 SER A O 1
ATOM 1156 N N . MET A 1 15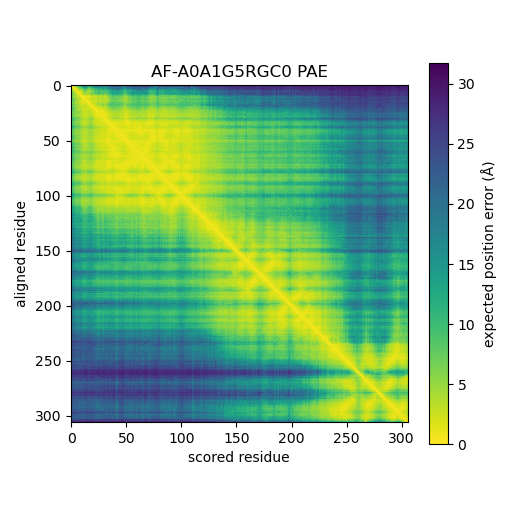3 ? 3.368 7.836 -3.931 1.00 91.94 153 MET A N 1
ATOM 1157 C CA . MET A 1 153 ? 4.090 6.783 -4.642 1.00 91.94 153 MET A CA 1
ATOM 1158 C C . MET A 1 153 ? 3.787 5.418 -4.029 1.00 91.94 153 MET A C 1
ATOM 1160 O O . MET A 1 153 ? 3.564 5.307 -2.823 1.00 91.94 153 MET A O 1
ATOM 1164 N N . LEU A 1 154 ? 3.853 4.370 -4.846 1.00 94.44 154 LEU A N 1
ATOM 1165 C CA . LEU A 1 154 ? 3.964 2.995 -4.364 1.00 94.44 154 LEU A CA 1
ATOM 1166 C C . LEU A 1 154 ? 5.455 2.650 -4.267 1.00 94.44 154 LEU A C 1
ATOM 1168 O O . LEU A 1 154 ? 6.208 2.881 -5.212 1.00 94.44 154 LEU A O 1
ATOM 1172 N N . SER A 1 155 ? 5.896 2.154 -3.109 1.00 95.12 155 SER A N 1
ATOM 1173 C CA . SER A 1 155 ? 7.319 2.008 -2.789 1.00 95.12 155 SER A CA 1
ATOM 1174 C C . SER A 1 155 ? 7.619 0.717 -2.028 1.00 95.12 155 SER A C 1
ATOM 1176 O O . SER A 1 155 ? 6.903 0.340 -1.099 1.00 95.12 155 SER A O 1
ATOM 1178 N N . TRP A 1 156 ? 8.713 0.065 -2.408 1.00 96.62 156 TRP A N 1
ATOM 1179 C CA . TRP A 1 156 ? 9.316 -1.087 -1.750 1.00 96.62 156 TRP A CA 1
ATOM 1180 C C . TRP A 1 156 ? 10.655 -0.647 -1.166 1.00 96.62 156 TRP A C 1
ATOM 1182 O O . TRP A 1 156 ? 11.508 -0.176 -1.909 1.00 96.62 156 TRP A O 1
ATOM 1192 N N . ASN A 1 157 ? 10.843 -0.805 0.146 1.00 95.38 157 ASN A N 1
ATOM 1193 C CA . ASN A 1 157 ? 12.050 -0.366 0.854 1.00 95.38 157 ASN A CA 1
ATOM 1194 C C . ASN A 1 157 ? 12.610 -1.526 1.675 1.00 95.38 157 ASN A C 1
ATOM 1196 O O . ASN A 1 157 ? 11.858 -2.183 2.404 1.00 95.38 157 ASN A O 1
ATOM 1200 N N . ARG A 1 158 ? 13.916 -1.776 1.587 1.00 95.50 158 ARG A N 1
ATOM 1201 C CA . ARG A 1 158 ? 14.583 -2.816 2.372 1.00 95.50 158 ARG A CA 1
ATOM 1202 C C . ARG A 1 158 ? 16.055 -2.481 2.551 1.00 95.50 158 ARG A C 1
ATOM 1204 O O . ARG A 1 158 ? 16.745 -2.309 1.567 1.00 95.50 158 ARG A O 1
ATOM 1211 N N . ASN A 1 159 ? 16.536 -2.483 3.797 1.00 94.56 159 ASN A N 1
ATOM 1212 C CA . ASN A 1 159 ? 17.948 -2.229 4.117 1.00 94.56 159 ASN A CA 1
ATOM 1213 C C . ASN A 1 159 ? 18.502 -0.961 3.432 1.00 94.56 159 ASN A C 1
ATOM 1215 O O . ASN A 1 159 ? 19.547 -1.052 2.816 1.00 94.56 159 ASN A O 1
ATOM 1219 N N . THR A 1 160 ? 17.782 0.164 3.515 1.00 95.25 160 THR A N 1
ATOM 1220 C CA . THR A 1 160 ? 18.045 1.447 2.813 1.00 95.25 160 THR A CA 1
ATOM 1221 C C . THR A 1 160 ? 17.860 1.459 1.292 1.00 95.25 160 THR A C 1
ATOM 1223 O O . THR A 1 160 ? 17.460 2.502 0.777 1.00 95.25 160 THR A O 1
ATOM 1226 N N . ASP A 1 161 ? 17.963 0.319 0.611 1.00 96.25 161 ASP A N 1
ATOM 1227 C CA . ASP A 1 161 ? 17.609 0.186 -0.808 1.00 96.25 161 ASP A CA 1
ATOM 1228 C C . ASP A 1 161 ? 16.103 0.381 -1.045 1.00 96.25 161 ASP A C 1
ATOM 1230 O O . ASP A 1 161 ? 15.257 -0.042 -0.238 1.00 96.25 161 ASP A O 1
ATOM 1234 N N . PHE A 1 162 ? 15.738 0.949 -2.200 1.00 95.81 162 PHE A N 1
ATOM 1235 C CA . PHE A 1 162 ? 14.334 1.077 -2.585 1.00 95.81 162 PHE A CA 1
ATOM 1236 C C . PHE A 1 162 ? 14.053 0.936 -4.084 1.00 95.81 162 PHE A C 1
ATOM 1238 O O . PHE A 1 162 ? 14.902 1.168 -4.946 1.00 95.81 162 PHE A O 1
ATOM 1245 N N . ALA A 1 163 ? 12.799 0.600 -4.383 1.00 96.56 163 ALA A N 1
ATOM 1246 C CA . ALA A 1 163 ? 12.183 0.732 -5.694 1.00 96.56 163 ALA A CA 1
ATOM 1247 C C . ALA A 1 163 ? 10.819 1.413 -5.537 1.00 96.56 163 ALA A C 1
ATOM 1249 O O . ALA A 1 163 ? 10.088 1.119 -4.595 1.00 96.56 163 ALA A O 1
ATOM 1250 N N . SER A 1 164 ? 10.447 2.311 -6.440 1.00 96.00 164 SER A N 1
ATOM 1251 C CA . SER A 1 164 ? 9.165 3.007 -6.377 1.00 96.00 164 SER A CA 1
ATOM 1252 C C . SER A 1 164 ? 8.618 3.386 -7.745 1.00 96.00 164 SER A C 1
ATOM 1254 O O . SER A 1 164 ? 9.335 3.448 -8.746 1.00 96.00 164 SER A O 1
ATOM 1256 N N . ILE A 1 165 ? 7.312 3.616 -7.768 1.00 95.81 165 ILE A N 1
ATOM 1257 C CA . ILE A 1 165 ? 6.530 4.022 -8.929 1.00 95.81 165 ILE A CA 1
ATOM 1258 C C . ILE A 1 165 ? 5.621 5.176 -8.512 1.00 95.81 165 ILE A C 1
ATOM 1260 O O . ILE A 1 165 ? 5.013 5.146 -7.437 1.00 95.81 165 ILE A O 1
ATOM 1264 N N . GLY A 1 166 ? 5.543 6.204 -9.346 1.00 94.12 166 GLY A N 1
ATOM 1265 C CA . GLY A 1 166 ? 4.732 7.378 -9.058 1.00 94.12 166 GLY A CA 1
ATOM 1266 C C . GLY A 1 166 ? 4.369 8.157 -10.308 1.00 94.12 166 GLY A C 1
ATOM 1267 O O . GLY A 1 166 ? 4.814 7.848 -11.415 1.00 94.12 166 GLY A O 1
ATOM 1268 N N . PHE A 1 167 ? 3.539 9.172 -10.112 1.00 92.81 167 PHE A N 1
ATOM 1269 C CA . PHE A 1 167 ? 3.076 10.067 -11.160 1.00 92.81 167 PHE A CA 1
ATOM 1270 C C . PHE A 1 167 ? 3.294 11.507 -10.707 1.00 92.81 167 PHE A C 1
ATOM 1272 O O . PHE A 1 167 ? 2.966 11.852 -9.575 1.00 92.81 167 PHE A O 1
ATOM 1279 N N . LYS A 1 168 ? 3.904 12.325 -11.564 1.00 91.19 168 LYS A N 1
ATOM 1280 C CA . LYS A 1 168 ? 4.074 13.761 -11.342 1.00 91.19 168 LYS A CA 1
ATOM 1281 C C . LYS A 1 168 ? 2.986 14.500 -12.107 1.00 91.19 168 LYS A C 1
ATOM 1283 O O . LYS A 1 168 ? 2.888 14.331 -13.322 1.00 91.19 168 LYS A O 1
ATOM 1288 N N . ASN A 1 169 ? 2.236 15.343 -11.404 1.00 90.38 169 ASN A N 1
ATOM 1289 C CA . ASN A 1 169 ? 1.322 16.323 -11.980 1.00 90.38 169 ASN A CA 1
ATOM 1290 C C . ASN A 1 169 ? 1.104 17.462 -10.969 1.00 90.38 169 ASN A C 1
ATOM 1292 O O . ASN A 1 169 ? 0.777 17.195 -9.821 1.00 90.38 169 ASN A O 1
ATOM 1296 N N . THR A 1 170 ? 1.291 18.720 -11.371 1.00 88.75 170 THR A N 1
ATOM 1297 C CA . THR A 1 170 ? 1.091 19.885 -10.477 1.00 88.75 170 THR A CA 1
ATOM 1298 C C . THR A 1 170 ? -0.241 20.616 -10.699 1.00 88.75 170 THR A C 1
ATOM 1300 O O . THR A 1 170 ? -0.402 21.752 -10.255 1.00 88.75 170 THR A O 1
ATOM 1303 N N . GLY A 1 171 ? -1.181 19.999 -11.416 1.00 91.06 171 GLY A N 1
ATOM 1304 C CA . GLY A 1 171 ? -2.488 20.538 -11.792 1.00 91.06 171 GLY A CA 1
ATOM 1305 C C . GLY A 1 171 ? -2.777 20.422 -13.294 1.00 91.06 171 GLY A C 1
ATOM 1306 O O . GLY A 1 171 ? -1.920 20.034 -14.086 1.00 91.06 171 GLY A O 1
ATOM 1307 N N . ASP A 1 172 ? -3.984 20.820 -13.701 1.00 91.00 172 ASP A N 1
ATOM 1308 C CA . ASP A 1 172 ? -4.485 20.669 -15.081 1.00 91.00 172 ASP A CA 1
ATOM 1309 C C . ASP A 1 172 ? -3.638 21.387 -16.146 1.00 91.00 172 ASP A C 1
ATOM 1311 O O . ASP A 1 172 ? -3.599 20.972 -17.301 1.00 91.00 172 ASP A O 1
ATOM 1315 N N . GLY A 1 173 ? -2.957 22.475 -15.771 1.00 95.62 173 GLY A N 1
ATOM 1316 C CA . GLY A 1 173 ? -2.074 23.236 -16.662 1.00 95.62 173 GLY A CA 1
ATOM 1317 C C . GLY A 1 173 ? -0.645 22.694 -16.758 1.00 95.62 173 GLY A C 1
ATOM 1318 O O . GLY A 1 173 ? 0.199 23.335 -17.386 1.00 95.62 173 GLY A O 1
ATOM 1319 N N . ASP A 1 174 ? -0.337 21.572 -16.104 1.00 94.06 174 ASP A N 1
ATOM 1320 C CA . ASP A 1 174 ? 0.999 20.985 -16.129 1.00 94.06 174 ASP A CA 1
ATOM 1321 C C . ASP A 1 174 ? 1.321 20.417 -17.520 1.00 94.06 174 ASP A C 1
ATOM 1323 O O . ASP A 1 174 ? 0.688 19.480 -18.003 1.00 94.06 174 ASP A O 1
ATOM 1327 N N . THR A 1 175 ? 2.335 20.990 -18.166 1.00 97.12 175 THR A N 1
ATOM 1328 C CA . THR A 1 175 ? 2.786 20.581 -19.506 1.00 97.12 175 THR A CA 1
ATOM 1329 C C . THR A 1 175 ? 3.825 19.459 -19.474 1.00 97.12 175 THR A C 1
ATOM 1331 O O . THR A 1 175 ? 4.223 18.972 -20.529 1.00 97.12 175 THR A O 1
ATOM 1334 N N . ASP A 1 176 ? 4.242 19.029 -18.280 1.00 95.69 176 ASP A N 1
ATOM 1335 C CA . ASP A 1 176 ? 5.273 18.015 -18.061 1.00 95.69 176 ASP A CA 1
ATOM 1336 C C . ASP A 1 176 ? 4.809 16.975 -17.029 1.00 95.69 176 ASP A C 1
ATOM 1338 O O . ASP A 1 176 ? 5.461 16.726 -16.016 1.00 95.69 176 ASP A O 1
ATOM 1342 N N . SER A 1 177 ? 3.626 16.397 -17.229 1.00 93.25 177 SER A N 1
ATOM 1343 C CA . SER A 1 177 ? 3.156 15.283 -16.400 1.00 93.25 177 SER A CA 1
ATOM 1344 C C . SER A 1 177 ? 3.736 13.957 -16.879 1.00 93.25 177 SER A C 1
ATOM 1346 O O . SER A 1 177 ? 3.647 13.625 -18.062 1.00 93.25 177 SER A O 1
ATOM 1348 N N . TYR A 1 178 ? 4.297 13.167 -15.964 1.00 93.75 178 TYR A N 1
ATOM 1349 C CA . TYR A 1 178 ? 4.899 11.881 -16.310 1.00 93.75 178 TYR A CA 1
ATOM 1350 C C . TYR A 1 178 ? 4.765 10.844 -15.201 1.00 93.75 178 TYR A C 1
ATOM 1352 O O . TYR A 1 178 ? 4.789 11.136 -14.004 1.00 93.75 178 TYR A O 1
ATOM 1360 N N . MET A 1 179 ? 4.678 9.590 -15.632 1.00 94.12 179 MET A N 1
ATOM 1361 C CA . MET A 1 179 ? 4.869 8.433 -14.774 1.00 94.12 179 MET A CA 1
ATOM 1362 C C . MET A 1 179 ? 6.360 8.126 -14.674 1.00 94.12 179 MET A C 1
ATOM 1364 O O . MET A 1 179 ? 7.071 8.142 -15.679 1.00 94.12 179 MET A O 1
ATOM 1368 N N . TRP A 1 180 ? 6.835 7.820 -13.474 1.00 94.31 180 TRP A N 1
ATOM 1369 C CA . TRP A 1 180 ? 8.230 7.481 -13.242 1.00 94.31 180 TRP A CA 1
ATOM 1370 C C . TRP A 1 180 ? 8.372 6.180 -12.463 1.00 94.31 180 TRP A C 1
ATOM 1372 O O . TRP A 1 180 ? 7.533 5.812 -11.642 1.00 94.31 180 TRP A O 1
ATOM 1382 N N . PHE A 1 181 ? 9.495 5.515 -12.718 1.00 95.25 181 PHE A N 1
ATOM 1383 C CA . PHE A 1 181 ? 10.001 4.384 -11.954 1.00 95.25 181 PHE A CA 1
ATOM 1384 C C . PHE A 1 181 ? 11.348 4.804 -11.370 1.00 95.25 181 PHE A C 1
ATOM 1386 O O . PHE A 1 181 ? 12.161 5.404 -12.074 1.00 95.25 181 PHE A O 1
ATOM 1393 N N . ARG A 1 182 ? 11.598 4.509 -10.095 1.00 94.69 182 ARG A N 1
ATOM 1394 C CA . ARG A 1 182 ? 12.845 4.879 -9.419 1.00 94.69 182 ARG A CA 1
ATOM 1395 C C . ARG A 1 182 ? 13.414 3.706 -8.636 1.00 94.69 182 ARG A C 1
ATOM 1397 O O . ARG A 1 182 ? 12.675 3.036 -7.928 1.00 94.6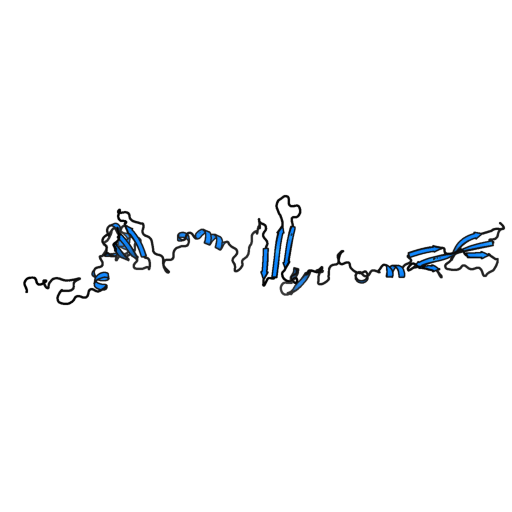9 182 ARG A O 1
ATOM 1404 N N . THR A 1 183 ? 14.718 3.501 -8.740 1.00 95.31 183 THR A N 1
ATOM 1405 C CA . THR A 1 183 ? 15.518 2.708 -7.800 1.00 95.31 183 THR A CA 1
ATOM 1406 C C . THR A 1 183 ? 16.561 3.616 -7.160 1.00 95.31 183 THR A C 1
ATOM 1408 O O . THR A 1 183 ? 16.898 4.655 -7.736 1.00 95.31 183 THR A O 1
ATOM 1411 N N . GLY A 1 184 ? 17.069 3.262 -5.984 1.00 94.38 184 GLY A N 1
ATOM 1412 C CA . GLY A 1 184 ? 18.208 3.978 -5.426 1.00 94.38 184 GLY A CA 1
ATOM 1413 C C . GLY A 1 184 ? 18.675 3.478 -4.069 1.00 94.38 184 GLY A C 1
ATOM 1414 O O . GLY A 1 184 ? 17.958 2.742 -3.396 1.00 94.38 184 GLY A O 1
ATOM 1415 N N . ASP A 1 185 ? 19.888 3.923 -3.746 1.00 94.50 185 ASP A N 1
ATOM 1416 C CA . ASP A 1 185 ? 20.581 4.020 -2.460 1.00 94.50 185 ASP A CA 1
ATOM 1417 C C . ASP A 1 185 ? 22.070 4.221 -2.797 1.00 94.50 185 ASP A C 1
ATOM 1419 O O . ASP A 1 185 ? 22.519 5.346 -3.034 1.00 94.50 185 ASP A O 1
ATOM 1423 N N . ASN A 1 186 ? 22.818 3.132 -2.963 1.00 93.69 186 ASN A N 1
ATOM 1424 C CA . ASN A 1 186 ? 24.271 3.155 -3.124 1.00 93.69 186 ASN A CA 1
ATOM 1425 C C . ASN A 1 186 ? 24.731 3.092 -4.600 1.00 93.69 186 ASN A C 1
ATOM 1427 O O . ASN A 1 186 ? 25.932 3.057 -4.880 1.00 93.69 186 ASN A O 1
ATOM 1431 N N . GLY A 1 187 ? 23.790 3.131 -5.552 1.00 90.94 187 GLY A N 1
ATOM 1432 C CA . GLY A 1 187 ? 24.060 3.250 -6.988 1.00 90.94 187 GLY A CA 1
ATOM 1433 C C . GLY A 1 187 ? 24.211 1.912 -7.709 1.00 90.94 187 GLY A C 1
ATOM 1434 O O . GLY A 1 187 ? 24.559 1.889 -8.894 1.00 90.94 187 GLY A O 1
ATOM 1435 N N . ASN A 1 188 ? 23.949 0.802 -7.017 1.00 91.56 188 ASN A N 1
ATOM 1436 C CA . ASN A 1 188 ? 23.934 -0.529 -7.610 1.00 91.56 188 ASN A CA 1
ATOM 1437 C C . ASN A 1 188 ? 22.511 -1.051 -7.887 1.00 91.56 188 ASN A C 1
ATOM 1439 O O . ASN A 1 188 ? 22.378 -2.146 -8.434 1.00 91.56 188 ASN A O 1
ATOM 1443 N N . GLU A 1 189 ? 21.466 -0.286 -7.557 1.00 95.88 189 GLU A N 1
ATOM 1444 C CA . GLU A 1 189 ? 20.067 -0.679 -7.714 1.00 95.88 189 GLU A CA 1
ATOM 1445 C C . GLU A 1 189 ? 19.588 -0.426 -9.152 1.00 95.88 189 GLU A C 1
ATOM 1447 O O . GLU A 1 189 ? 19.756 0.660 -9.709 1.00 95.88 189 GLU A O 1
ATOM 1452 N N . TYR A 1 190 ? 18.960 -1.423 -9.777 1.00 95.25 190 TYR A N 1
ATOM 1453 C CA . TYR A 1 190 ? 18.611 -1.383 -11.199 1.00 95.25 190 TYR A CA 1
ATOM 1454 C C . TYR A 1 190 ? 17.307 -2.128 -11.496 1.00 95.25 190 TYR A C 1
ATOM 1456 O O . TYR A 1 190 ? 16.859 -2.969 -10.715 1.00 95.25 190 TYR A O 1
ATOM 1464 N N . PHE A 1 191 ? 16.711 -1.860 -12.659 1.00 95.56 191 PHE A N 1
ATOM 1465 C CA . PHE A 1 191 ? 15.500 -2.557 -13.091 1.00 95.56 191 PHE A CA 1
ATOM 1466 C C . PHE A 1 191 ? 15.836 -3.848 -13.828 1.00 95.56 191 PHE A C 1
ATOM 1468 O O . PHE A 1 191 ? 16.705 -3.876 -14.704 1.00 95.56 191 PHE A O 1
ATOM 1475 N N . LYS A 1 192 ? 15.101 -4.915 -13.514 1.00 95.69 192 LYS A N 1
ATOM 1476 C CA . LYS A 1 192 ? 15.181 -6.196 -14.213 1.00 95.69 192 LYS A CA 1
ATOM 1477 C C . LYS A 1 192 ? 13.785 -6.693 -14.565 1.00 95.69 192 LYS A C 1
ATOM 1479 O O . LYS A 1 192 ? 12.910 -6.756 -13.707 1.00 95.69 192 LYS A O 1
ATOM 1484 N N . TRP A 1 193 ? 13.610 -7.111 -15.813 1.00 96.69 193 TRP A N 1
ATOM 1485 C CA . TRP A 1 193 ? 12.406 -7.779 -16.293 1.00 96.69 193 TRP A CA 1
ATOM 1486 C C . TRP A 1 193 ? 12.689 -9.271 -16.403 1.00 96.69 193 TRP A C 1
ATOM 1488 O O . TRP A 1 193 ? 13.551 -9.699 -17.178 1.00 96.69 193 TRP A O 1
ATOM 1498 N N . GLN A 1 194 ? 11.974 -10.059 -15.603 1.00 96.25 194 GLN A N 1
ATOM 1499 C CA . GLN A 1 194 ? 12.149 -11.504 -15.514 1.00 96.25 194 GLN A CA 1
ATOM 1500 C C . GLN A 1 194 ? 10.861 -12.239 -15.866 1.00 96.25 194 GLN A C 1
ATOM 1502 O O . GLN A 1 194 ? 9.762 -11.761 -15.597 1.00 96.25 194 GLN A O 1
ATOM 1507 N N . HIS A 1 195 ? 11.016 -13.429 -16.431 1.00 93.81 195 HIS A N 1
ATOM 1508 C CA . HIS A 1 195 ? 9.921 -14.330 -16.741 1.00 93.81 195 HIS A CA 1
ATOM 1509 C C . HIS A 1 195 ? 10.131 -15.663 -16.034 1.00 93.81 195 HIS A C 1
ATOM 1511 O O . HIS A 1 195 ? 11.119 -16.352 -16.291 1.00 93.81 195 HIS A O 1
ATOM 1517 N N . ALA A 1 196 ? 9.197 -16.021 -15.158 1.00 95.56 196 ALA A N 1
ATOM 1518 C CA . ALA A 1 196 ? 9.153 -17.319 -14.502 1.00 95.56 196 ALA A CA 1
ATOM 1519 C C . ALA A 1 196 ? 8.205 -18.242 -15.272 1.00 95.56 196 ALA A C 1
ATOM 1521 O O . ALA A 1 196 ? 7.002 -17.986 -15.345 1.00 95.56 196 ALA A O 1
ATOM 1522 N N . LEU A 1 197 ? 8.752 -19.308 -15.856 1.00 93.69 197 LEU A N 1
ATOM 1523 C CA . LEU A 1 197 ? 7.943 -20.336 -16.503 1.00 93.69 197 LEU A CA 1
ATOM 1524 C C . LEU A 1 197 ? 7.326 -21.239 -15.423 1.00 93.69 197 LEU A C 1
ATOM 1526 O O . LEU A 1 197 ? 8.021 -21.634 -14.486 1.00 93.69 197 LEU A O 1
ATOM 1530 N N . SER A 1 198 ? 6.049 -21.605 -15.549 1.00 95.62 198 SER A N 1
ATOM 1531 C CA . SER A 1 198 ? 5.427 -22.561 -14.620 1.00 95.62 198 SER A CA 1
ATOM 1532 C C . SER A 1 198 ? 6.194 -23.889 -14.624 1.00 95.62 198 SER A C 1
ATOM 1534 O O . SER A 1 198 ? 6.384 -24.488 -15.682 1.00 95.62 198 SER A O 1
ATOM 1536 N N . GLY A 1 199 ? 6.677 -24.321 -13.455 1.00 94.19 199 GLY A N 1
ATOM 1537 C CA . GLY A 1 199 ? 7.517 -25.518 -13.312 1.00 94.19 199 GLY A CA 1
ATOM 1538 C C . GLY A 1 199 ? 8.924 -25.412 -13.922 1.00 94.19 199 GLY A C 1
ATOM 1539 O O . GLY A 1 199 ? 9.617 -26.422 -13.999 1.00 94.19 199 GLY A O 1
ATOM 1540 N N . GLY A 1 200 ? 9.353 -24.223 -14.359 1.00 94.06 200 GLY A N 1
ATOM 1541 C CA . GLY A 1 200 ? 10.652 -23.982 -14.992 1.00 94.06 200 GLY A CA 1
ATOM 1542 C C . GLY A 1 200 ? 11.482 -22.893 -14.298 1.00 94.06 200 GLY A C 1
ATOM 1543 O O . GLY A 1 200 ? 11.119 -22.415 -13.222 1.00 94.06 200 GLY A O 1
ATOM 1544 N N . PRO A 1 201 ? 12.624 -22.499 -14.892 1.00 93.88 201 PRO A N 1
ATOM 1545 C CA . PRO A 1 201 ? 13.487 -21.468 -14.327 1.00 93.88 201 PRO A CA 1
ATOM 1546 C C . PRO A 1 201 ? 12.927 -20.056 -14.549 1.00 93.88 201 PRO A C 1
ATOM 1548 O O . PRO A 1 201 ? 12.139 -19.800 -15.465 1.00 93.88 201 PRO A O 1
ATOM 1551 N N . THR A 1 202 ? 13.416 -19.112 -13.744 1.00 94.62 202 THR A N 1
ATOM 1552 C CA . THR A 1 202 ? 13.233 -17.675 -13.970 1.00 94.62 202 THR A CA 1
ATOM 1553 C C . THR A 1 202 ? 14.317 -17.158 -14.911 1.00 94.62 202 THR A C 1
ATOM 1555 O O . THR A 1 202 ? 15.498 -17.175 -14.571 1.00 94.62 202 THR A O 1
ATOM 1558 N N . ASN A 1 203 ? 13.917 -16.663 -16.079 1.00 93.38 203 ASN A N 1
ATOM 1559 C CA . ASN A 1 203 ? 14.813 -16.096 -17.085 1.00 93.38 203 ASN A CA 1
ATOM 1560 C C . ASN A 1 203 ? 14.824 -14.568 -17.019 1.00 93.38 203 ASN A C 1
ATOM 1562 O O . ASN A 1 203 ? 13.787 -13.943 -16.810 1.00 93.38 203 ASN A O 1
ATOM 1566 N N . GLU A 1 204 ? 15.982 -13.953 -17.253 1.00 94.88 204 GLU A N 1
ATOM 1567 C CA . GLU A 1 204 ? 16.086 -12.508 -17.470 1.00 94.88 204 GLU A CA 1
ATOM 1568 C C . GLU A 1 204 ? 15.816 -12.182 -18.941 1.00 94.88 204 GLU A C 1
ATOM 1570 O O . GLU A 1 204 ? 16.493 -12.686 -19.838 1.00 94.88 204 GLU A O 1
ATOM 1575 N N . TRP A 1 205 ? 14.830 -11.324 -19.196 1.00 96.12 205 TRP A N 1
ATOM 1576 C CA . TRP A 1 205 ? 14.550 -10.821 -20.539 1.00 96.12 205 TRP A CA 1
ATOM 1577 C C . TRP A 1 205 ? 15.262 -9.504 -20.805 1.00 96.12 205 TRP A C 1
ATOM 1579 O O . TRP A 1 205 ? 15.812 -9.324 -21.893 1.00 96.12 205 TRP A O 1
ATOM 1589 N N . MET A 1 206 ? 15.264 -8.598 -19.826 1.00 98.12 206 MET A N 1
ATOM 1590 C CA . MET A 1 206 ? 15.882 -7.280 -19.950 1.00 98.12 206 MET A CA 1
ATOM 1591 C C . MET A 1 206 ? 16.410 -6.786 -18.603 1.00 98.12 206 MET A C 1
ATOM 1593 O O . MET A 1 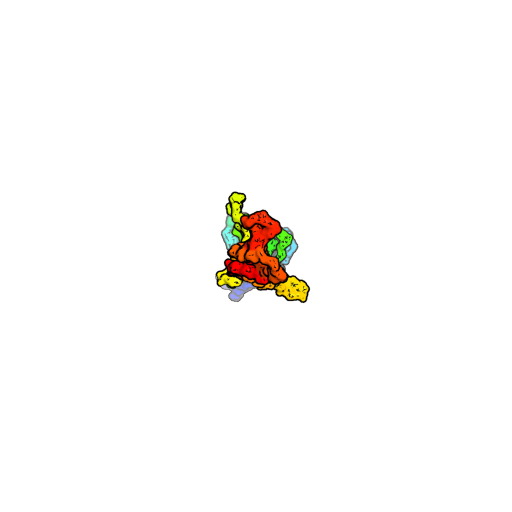206 ? 15.884 -7.152 -17.549 1.00 98.12 206 MET A O 1
ATOM 1597 N N . SER A 1 207 ? 17.399 -5.898 -18.642 1.00 97.00 207 SER A N 1
ATOM 1598 C CA . SER A 1 207 ? 17.825 -5.111 -17.482 1.00 97.00 207 SER A CA 1
ATOM 1599 C C . SER A 1 207 ? 18.208 -3.692 -17.886 1.00 97.00 207 SER A C 1
ATOM 1601 O O . SER A 1 207 ? 18.814 -3.481 -18.933 1.00 97.00 207 SER A O 1
ATOM 1603 N N . LEU A 1 208 ? 17.853 -2.711 -17.059 1.00 95.94 208 LEU A N 1
ATOM 1604 C CA . LEU A 1 208 ? 18.223 -1.309 -17.233 1.00 95.94 208 LEU A CA 1
ATOM 1605 C C . LEU A 1 208 ? 19.085 -0.908 -16.047 1.00 95.94 208 LEU A C 1
ATOM 1607 O O . LEU A 1 208 ? 18.581 -0.785 -14.932 1.00 95.94 208 LEU A O 1
ATOM 1611 N N . LYS A 1 209 ? 20.378 -0.742 -16.315 1.00 94.00 209 LYS A N 1
ATOM 1612 C CA . LYS A 1 209 ? 21.390 -0.300 -15.353 1.00 94.00 209 LYS A CA 1
ATOM 1613 C C . LYS A 1 209 ? 21.763 1.156 -15.629 1.00 94.00 209 LYS A C 1
ATOM 1615 O O . LYS A 1 209 ? 21.325 1.726 -16.625 1.00 94.00 209 LYS A O 1
ATOM 1620 N N . SER A 1 210 ? 22.598 1.733 -14.769 1.00 92.06 210 SER A N 1
ATOM 1621 C CA . SER A 1 210 ? 23.077 3.115 -14.903 1.00 92.06 210 SER A CA 1
ATOM 1622 C C . SER A 1 210 ? 23.823 3.393 -16.213 1.00 92.06 210 SER A C 1
ATOM 1624 O O . SER A 1 210 ? 23.866 4.538 -16.652 1.00 92.06 210 SER A O 1
ATOM 1626 N N . ASP A 1 211 ? 24.392 2.368 -16.851 1.00 92.00 211 ASP A N 1
ATOM 1627 C CA . ASP A 1 211 ? 25.168 2.503 -18.081 1.00 92.00 211 ASP A CA 1
ATOM 1628 C C . ASP A 1 211 ? 24.351 2.271 -19.363 1.00 92.00 211 ASP A C 1
ATOM 1630 O O . ASP A 1 211 ? 24.577 2.954 -20.364 1.00 92.00 211 ASP A O 1
ATOM 1634 N N . ASN A 1 212 ? 23.433 1.294 -19.375 1.00 95.44 212 ASN A N 1
ATOM 1635 C CA . ASN A 1 212 ? 22.576 1.030 -20.531 1.00 95.44 212 ASN A CA 1
ATOM 1636 C C . ASN A 1 212 ? 21.436 0.026 -20.278 1.00 95.44 212 ASN A C 1
ATOM 1638 O O . ASN A 1 212 ? 21.447 -0.760 -19.321 1.00 95.44 212 ASN A O 1
ATOM 1642 N N . LEU A 1 213 ? 20.509 -0.015 -21.238 1.00 97.00 213 LEU A N 1
ATOM 1643 C CA . LEU A 1 213 ? 19.532 -1.083 -21.409 1.00 97.00 213 LEU A CA 1
ATOM 1644 C C . LEU A 1 213 ? 20.198 -2.321 -22.021 1.00 97.00 213 LEU A C 1
ATOM 1646 O O . LEU A 1 213 ? 20.997 -2.238 -22.955 1.00 97.00 213 LEU A O 1
ATOM 1650 N N . ARG A 1 214 ? 19.822 -3.492 -21.518 1.00 96.88 214 ARG A N 1
ATOM 1651 C CA . ARG A 1 214 ? 20.214 -4.794 -22.050 1.00 96.88 214 ARG A CA 1
ATOM 1652 C C . ARG A 1 214 ? 18.984 -5.619 -22.376 1.00 96.88 214 ARG A C 1
ATOM 1654 O O . ARG A 1 214 ? 18.057 -5.685 -21.574 1.00 96.88 214 ARG A O 1
ATOM 1661 N N . VAL A 1 215 ? 19.015 -6.303 -23.515 1.00 96.81 215 VAL A N 1
ATOM 1662 C CA . VAL A 1 215 ? 18.006 -7.279 -23.940 1.00 96.81 215 VAL A CA 1
ATOM 1663 C C . VAL A 1 215 ? 18.700 -8.622 -24.106 1.00 96.81 215 VAL A C 1
ATOM 1665 O O . VAL A 1 215 ? 19.665 -8.741 -24.858 1.00 96.81 215 VAL A O 1
ATOM 1668 N N . ARG A 1 216 ? 18.238 -9.640 -23.371 1.00 92.31 216 ARG A N 1
ATOM 1669 C CA . ARG A 1 216 ? 18.871 -10.972 -23.311 1.00 92.31 216 ARG A CA 1
ATOM 1670 C C . ARG A 1 216 ? 20.376 -10.913 -22.993 1.00 92.31 216 ARG A C 1
ATOM 1672 O O . ARG A 1 216 ? 21.162 -11.668 -23.551 1.00 92.31 216 ARG A O 1
ATOM 1679 N N . GLY A 1 217 ? 20.777 -9.982 -22.127 1.00 92.31 217 GLY A N 1
ATOM 1680 C CA . GLY A 1 217 ? 22.175 -9.767 -21.737 1.00 92.31 217 GLY A CA 1
ATOM 1681 C C . GLY A 1 217 ? 23.008 -8.917 -22.705 1.00 92.31 217 GLY A C 1
ATOM 1682 O O . GLY A 1 217 ? 24.097 -8.488 -22.330 1.00 92.31 217 GLY A O 1
ATOM 1683 N N . TYR A 1 218 ? 22.500 -8.602 -23.898 1.00 93.00 218 TYR A N 1
ATOM 1684 C CA . TYR A 1 218 ? 23.193 -7.757 -24.871 1.00 93.00 218 TYR A CA 1
ATOM 1685 C C . TYR A 1 218 ? 22.799 -6.297 -24.705 1.00 93.00 218 TYR A C 1
ATOM 1687 O O . TYR A 1 218 ? 21.616 -5.977 -24.611 1.00 93.00 218 TYR A O 1
ATOM 1695 N N . GLN A 1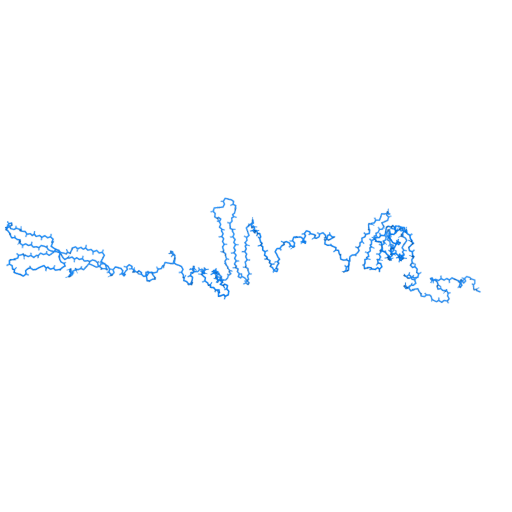 219 ? 23.791 -5.414 -24.689 1.00 94.31 219 GLN A N 1
ATOM 1696 C CA . GLN A 1 219 ? 23.579 -3.974 -24.619 1.00 94.31 219 GLN A CA 1
ATOM 1697 C C . GLN A 1 219 ? 22.870 -3.459 -25.876 1.00 94.31 219 GLN A C 1
ATOM 1699 O O . GLN A 1 219 ? 23.221 -3.834 -26.995 1.00 94.31 219 GLN A O 1
ATOM 1704 N N . VAL A 1 220 ? 21.867 -2.606 -25.685 1.00 96.06 220 VAL A N 1
ATOM 1705 C CA . VAL A 1 220 ? 21.120 -1.986 -26.781 1.00 96.06 220 VAL A CA 1
ATOM 1706 C C . VAL A 1 220 ? 21.930 -0.830 -27.361 1.00 96.06 220 VAL A C 1
ATOM 1708 O O . VAL A 1 220 ? 22.454 0.010 -26.632 1.00 96.06 220 VAL A O 1
ATOM 1711 N N . TYR A 1 221 ? 22.018 -0.775 -28.689 1.00 94.38 221 TYR A N 1
ATOM 1712 C CA . TYR A 1 221 ? 22.635 0.352 -29.376 1.00 94.38 221 TYR A CA 1
ATOM 1713 C C . TYR A 1 221 ? 21.660 1.523 -29.516 1.00 94.38 221 TYR A C 1
ATOM 1715 O O . TYR A 1 221 ? 20.486 1.339 -29.832 1.00 94.38 221 TYR A O 1
ATOM 1723 N N . HIS A 1 222 ? 22.168 2.735 -29.325 1.00 94.50 222 HIS A N 1
ATOM 1724 C CA . HIS A 1 222 ? 21.438 3.992 -29.508 1.00 94.50 222 HIS A CA 1
ATOM 1725 C C . HIS A 1 222 ? 22.415 5.088 -29.953 1.00 94.50 222 HIS A C 1
ATOM 1727 O O . HIS A 1 222 ? 23.610 4.844 -30.098 1.00 94.50 222 HIS A O 1
ATOM 1733 N N . GLU A 1 223 ? 21.956 6.318 -30.176 1.00 94.50 223 GLU A N 1
ATOM 1734 C CA . GLU A 1 223 ? 22.833 7.376 -30.702 1.00 94.50 223 GLU A CA 1
ATOM 1735 C C . GLU A 1 223 ? 24.034 7.711 -29.806 1.00 94.50 223 GLU A C 1
ATOM 1737 O O . GLU A 1 223 ? 25.072 8.116 -30.331 1.00 94.50 223 GLU A O 1
ATOM 1742 N N . GLY A 1 224 ? 23.898 7.506 -28.491 1.00 92.81 224 GLY A N 1
ATOM 1743 C CA . GLY A 1 224 ? 24.970 7.643 -27.500 1.00 92.81 224 GLY A CA 1
ATOM 1744 C C . GLY A 1 224 ? 25.818 6.378 -27.311 1.00 92.81 224 GLY A C 1
ATOM 1745 O O . GLY A 1 224 ? 26.878 6.445 -26.698 1.00 92.81 224 GLY A O 1
ATOM 1746 N N . TYR A 1 225 ? 25.389 5.241 -27.862 1.00 91.69 225 TYR A N 1
ATOM 1747 C CA . TYR A 1 225 ? 26.133 3.982 -27.870 1.00 91.69 225 TYR A CA 1
ATOM 1748 C C . TYR A 1 225 ? 25.944 3.295 -29.224 1.00 91.69 225 TYR A C 1
ATOM 1750 O O . TYR A 1 225 ? 25.142 2.374 -29.381 1.00 91.69 225 TYR A O 1
ATOM 1758 N N . ARG A 1 226 ? 26.619 3.825 -30.248 1.00 92.88 226 ARG A N 1
ATOM 1759 C CA . ARG A 1 226 ? 26.474 3.355 -31.631 1.00 92.88 226 ARG A CA 1
ATOM 1760 C C . ARG A 1 226 ? 27.271 2.065 -31.845 1.00 92.88 226 ARG A C 1
ATOM 1762 O O . ARG A 1 226 ? 28.366 1.941 -31.294 1.00 92.88 226 ARG A O 1
ATOM 1769 N N . PRO A 1 227 ? 26.781 1.127 -32.673 1.00 92.19 227 PRO A N 1
ATOM 1770 C CA . PRO A 1 227 ? 27.556 -0.055 -33.005 1.00 92.19 227 PRO A CA 1
ATOM 1771 C C . PRO A 1 227 ? 28.731 0.319 -33.915 1.00 92.19 227 PRO A C 1
ATOM 1773 O O . PRO A 1 227 ? 28.673 1.289 -34.676 1.00 92.19 227 PRO A O 1
ATOM 1776 N N . THR A 1 228 ? 29.797 -0.475 -33.872 1.00 90.06 228 THR A N 1
ATOM 1777 C CA . THR A 1 228 ? 30.915 -0.346 -34.814 1.00 90.06 228 THR A CA 1
ATOM 1778 C C . THR A 1 228 ? 30.603 -1.076 -36.117 1.00 90.06 228 THR A C 1
ATOM 1780 O O . THR A 1 228 ? 29.800 -2.008 -36.134 1.00 90.06 228 THR A O 1
ATOM 1783 N N . ALA A 1 229 ? 31.278 -0.698 -37.207 1.00 89.00 229 ALA A N 1
ATOM 1784 C CA . ALA A 1 229 ? 31.139 -1.366 -38.503 1.00 89.00 229 ALA A CA 1
ATOM 1785 C C . ALA A 1 229 ? 31.393 -2.886 -38.393 1.00 89.00 229 ALA A C 1
ATOM 1787 O O . ALA A 1 229 ? 30.617 -3.690 -38.903 1.00 89.00 229 ALA A O 1
ATOM 1788 N N . ALA A 1 230 ? 32.387 -3.278 -37.587 1.00 88.62 230 ALA A N 1
ATOM 1789 C CA . ALA A 1 230 ? 32.689 -4.675 -37.286 1.00 88.62 230 ALA A CA 1
ATOM 1790 C C . ALA A 1 230 ? 31.509 -5.432 -36.645 1.00 88.62 230 ALA A C 1
ATOM 1792 O O . ALA A 1 230 ? 31.246 -6.573 -37.009 1.00 88.62 230 ALA A O 1
ATOM 1793 N N . ILE A 1 231 ? 30.776 -4.800 -35.721 1.00 88.62 231 ILE A N 1
ATOM 1794 C CA . ILE A 1 231 ? 29.633 -5.413 -35.024 1.00 88.62 231 ILE A CA 1
ATOM 1795 C C . ILE A 1 231 ? 28.458 -5.671 -35.976 1.00 88.62 231 ILE A C 1
ATOM 1797 O O . ILE A 1 231 ? 27.757 -6.667 -35.820 1.00 88.62 231 ILE A O 1
ATOM 1801 N N . ILE A 1 232 ? 28.236 -4.787 -36.953 1.00 89.50 232 ILE A N 1
ATOM 1802 C CA . ILE A 1 232 ? 27.120 -4.895 -37.912 1.00 89.50 232 ILE A CA 1
ATOM 1803 C C . ILE A 1 232 ? 27.526 -5.529 -39.249 1.00 89.50 232 ILE A C 1
ATOM 1805 O O . ILE A 1 232 ? 26.720 -5.563 -40.176 1.00 89.50 232 ILE A O 1
ATOM 1809 N N . GLY A 1 233 ? 28.760 -6.028 -39.364 1.00 88.94 233 GLY A N 1
ATOM 1810 C CA . GLY A 1 233 ? 29.258 -6.676 -40.578 1.00 88.94 233 GLY A CA 1
ATOM 1811 C C . GLY A 1 233 ? 29.427 -5.728 -41.768 1.00 88.94 233 GLY A C 1
ATOM 1812 O O . GLY A 1 233 ? 29.325 -6.164 -42.913 1.00 88.94 233 GLY A O 1
ATOM 1813 N N . THR A 1 234 ? 29.667 -4.439 -41.521 1.00 90.81 234 THR A N 1
ATOM 1814 C CA . THR A 1 234 ? 29.930 -3.441 -42.565 1.00 90.81 234 THR A CA 1
ATOM 1815 C C . THR A 1 234 ? 31.390 -3.002 -42.554 1.00 90.81 234 THR A C 1
ATOM 1817 O O . THR A 1 234 ? 32.101 -3.140 -41.559 1.00 90.81 234 THR A O 1
ATOM 1820 N N . TYR A 1 235 ? 31.855 -2.468 -43.683 1.00 90.38 235 TYR A N 1
ATOM 1821 C CA . TYR A 1 235 ? 33.182 -1.871 -43.765 1.00 90.38 235 TYR A CA 1
ATOM 1822 C C . TYR A 1 235 ? 33.175 -0.466 -43.175 1.00 90.38 235 TYR A C 1
ATOM 1824 O O . TYR A 1 235 ? 32.282 0.343 -43.434 1.00 90.38 235 TYR A O 1
ATOM 1832 N N . THR A 1 236 ? 34.228 -0.140 -42.433 1.00 91.62 236 THR A N 1
ATOM 1833 C CA . THR A 1 236 ? 34.539 1.250 -42.109 1.00 91.62 236 THR A CA 1
ATOM 1834 C C . THR A 1 236 ? 34.786 2.049 -43.390 1.00 91.62 236 THR A C 1
ATOM 1836 O O . THR A 1 236 ? 35.059 1.498 -44.463 1.00 91.62 236 THR A O 1
ATOM 1839 N N . LYS A 1 237 ? 34.744 3.381 -43.285 1.00 89.94 237 LYS A N 1
ATOM 1840 C CA . LYS A 1 237 ? 35.108 4.254 -44.405 1.00 89.94 237 LYS A CA 1
ATOM 1841 C C . LYS A 1 237 ? 36.507 3.931 -44.952 1.00 89.94 237 LYS A C 1
ATOM 1843 O O . LYS A 1 237 ? 36.659 3.830 -46.160 1.00 89.94 237 LYS A O 1
ATOM 1848 N N . SER A 1 238 ? 37.489 3.703 -44.079 1.00 91.25 238 SER A N 1
ATOM 1849 C CA . SER A 1 238 ? 38.864 3.360 -44.475 1.00 91.25 238 SER A CA 1
ATOM 1850 C C . SER A 1 238 ? 38.942 2.026 -45.232 1.00 91.25 238 SER A C 1
ATOM 1852 O O . SER A 1 238 ? 39.570 1.918 -46.286 1.00 91.25 238 SER A O 1
ATOM 1854 N N . GLU A 1 239 ? 38.235 1.001 -44.752 1.00 93.62 239 GLU A N 1
ATOM 1855 C CA . GLU A 1 239 ? 38.163 -0.286 -45.453 1.00 93.62 239 GLU A CA 1
ATOM 1856 C C . GLU A 1 239 ? 37.441 -0.166 -46.797 1.00 93.62 239 GLU A C 1
ATOM 1858 O O . GLU A 1 239 ? 37.858 -0.773 -47.776 1.00 93.62 239 GLU A O 1
ATOM 1863 N N . SER A 1 240 ? 36.388 0.645 -46.874 1.00 93.44 240 SER A N 1
ATOM 1864 C CA . SER A 1 240 ? 35.690 0.900 -48.137 1.00 93.44 240 SER A CA 1
ATOM 1865 C C . SER A 1 240 ? 36.585 1.650 -49.125 1.00 93.44 240 SER A C 1
ATOM 1867 O O . SER A 1 240 ? 36.672 1.268 -50.290 1.00 93.44 240 SER A O 1
ATOM 1869 N N . ASP A 1 241 ? 37.303 2.670 -48.650 1.00 94.44 241 ASP A N 1
ATOM 1870 C CA . ASP A 1 241 ? 38.209 3.489 -49.456 1.00 94.44 241 ASP A CA 1
ATOM 1871 C C . ASP A 1 241 ? 39.361 2.654 -50.043 1.00 94.44 241 ASP A C 1
ATOM 1873 O O . ASP A 1 241 ? 39.807 2.927 -51.155 1.00 94.44 241 ASP A O 1
ATOM 1877 N N . THR A 1 242 ? 39.815 1.610 -49.343 1.00 93.94 242 THR A N 1
ATOM 1878 C CA . THR A 1 242 ? 40.855 0.685 -49.834 1.00 93.94 242 THR A CA 1
ATOM 1879 C C . THR A 1 242 ? 40.327 -0.416 -50.754 1.00 93.94 242 THR A C 1
ATOM 1881 O O . THR A 1 242 ? 41.083 -0.920 -51.585 1.00 93.94 242 THR A O 1
ATOM 1884 N N . ARG A 1 243 ? 39.049 -0.794 -50.634 1.00 92.56 243 ARG A N 1
ATOM 1885 C CA . ARG A 1 243 ? 38.445 -1.892 -51.409 1.00 92.56 243 ARG A CA 1
ATOM 1886 C C . ARG A 1 243 ? 37.809 -1.443 -52.719 1.00 92.56 243 ARG A C 1
ATOM 1888 O O . ARG A 1 243 ? 37.841 -2.201 -53.687 1.00 92.56 243 ARG A O 1
ATOM 1895 N N . TYR A 1 244 ? 37.215 -0.253 -52.756 1.00 94.62 244 TYR A N 1
ATOM 1896 C CA . TYR A 1 244 ? 36.354 0.166 -53.862 1.00 94.62 244 TYR A CA 1
ATOM 1897 C C . TYR A 1 244 ? 36.950 1.314 -54.683 1.00 94.62 244 TYR A C 1
ATOM 1899 O O . TYR A 1 244 ? 37.690 2.158 -54.178 1.00 94.62 244 TYR A O 1
ATOM 1907 N N . ILE A 1 245 ? 36.609 1.347 -55.977 1.00 95.88 245 ILE A N 1
ATOM 1908 C CA . ILE A 1 245 ? 36.943 2.469 -56.862 1.00 95.88 245 ILE A CA 1
ATOM 1909 C C . ILE A 1 245 ? 36.105 3.673 -56.440 1.00 95.88 245 ILE A C 1
ATOM 1911 O O . ILE A 1 245 ? 34.879 3.615 -56.437 1.00 95.88 245 ILE A O 1
ATOM 1915 N N . GLN A 1 246 ? 36.785 4.760 -56.094 1.00 95.62 246 GLN A N 1
ATOM 1916 C CA . GLN A 1 246 ? 36.171 6.014 -55.670 1.00 95.62 246 GLN A CA 1
ATOM 1917 C C . GLN A 1 246 ? 35.842 6.921 -56.861 1.00 95.62 246 GLN A C 1
ATOM 1919 O O . GLN A 1 246 ? 34.925 7.727 -56.761 1.00 95.62 246 GLN A O 1
ATOM 1924 N N . ASP A 1 247 ? 36.616 6.830 -57.951 1.00 97.56 247 ASP A N 1
ATOM 1925 C CA . ASP A 1 247 ? 36.465 7.676 -59.143 1.00 97.56 247 ASP A CA 1
ATOM 1926 C C . ASP A 1 247 ? 37.260 7.130 -60.354 1.00 97.56 247 ASP A C 1
ATOM 1928 O O . ASP A 1 247 ? 38.169 6.309 -60.182 1.00 97.56 247 ASP A O 1
ATOM 1932 N N . ILE A 1 248 ? 36.955 7.602 -61.569 1.00 95.69 248 ILE A N 1
ATOM 1933 C CA . ILE A 1 248 ? 37.628 7.252 -62.833 1.00 95.69 248 ILE A CA 1
ATOM 1934 C C . ILE A 1 248 ? 37.921 8.525 -63.640 1.00 95.69 248 ILE A C 1
ATOM 1936 O O . ILE A 1 248 ? 37.056 9.376 -63.819 1.00 95.69 248 ILE A O 1
ATOM 1940 N N . ARG A 1 249 ? 39.135 8.646 -64.192 1.00 96.25 249 ARG A N 1
ATOM 1941 C CA . ARG A 1 249 ? 39.512 9.757 -65.086 1.00 96.25 249 ARG A CA 1
ATOM 1942 C C . ARG A 1 249 ? 40.450 9.314 -66.203 1.00 96.25 249 ARG A C 1
ATOM 1944 O O . ARG A 1 249 ? 41.020 8.230 -66.157 1.00 96.25 249 ARG A O 1
ATOM 1951 N N . LEU A 1 250 ? 40.688 10.204 -67.164 1.00 95.56 250 LEU A N 1
ATOM 1952 C CA . LEU A 1 250 ? 41.768 10.062 -68.143 1.00 95.56 250 LEU A CA 1
ATOM 1953 C C . LEU A 1 250 ? 43.039 10.766 -67.648 1.00 95.56 250 LEU A C 1
ATOM 1955 O O . LEU A 1 250 ? 42.983 11.904 -67.180 1.00 95.56 250 LEU A O 1
ATOM 1959 N N . GLY A 1 251 ? 44.185 10.096 -67.766 1.00 94.31 251 GLY A N 1
ATOM 1960 C CA . GLY A 1 251 ? 45.491 10.614 -67.360 1.00 94.31 251 GLY A CA 1
ATOM 1961 C C . GLY A 1 251 ? 46.109 11.610 -68.349 1.00 94.31 251 GLY A C 1
ATOM 1962 O O . GLY A 1 251 ? 45.421 12.287 -69.122 1.00 94.31 251 GLY A O 1
ATOM 1963 N N . ALA A 1 252 ? 47.438 11.725 -68.309 1.00 94.44 252 ALA A N 1
ATOM 1964 C CA . ALA A 1 252 ? 48.186 12.599 -69.208 1.00 94.44 252 ALA A CA 1
ATOM 1965 C C . ALA A 1 252 ? 48.063 12.136 -70.671 1.00 94.44 252 ALA A C 1
ATOM 1967 O O . ALA A 1 252 ? 47.979 10.944 -70.956 1.00 94.44 252 ALA A O 1
ATOM 1968 N N . LYS A 1 253 ? 48.031 13.096 -71.601 1.00 93.88 253 LYS A N 1
ATOM 1969 C CA . LYS A 1 253 ? 47.996 12.825 -73.043 1.00 93.88 253 LYS A CA 1
ATOM 1970 C C . LYS A 1 253 ? 49.325 12.223 -73.496 1.00 93.88 253 LYS A C 1
ATOM 1972 O O . LYS A 1 253 ? 50.364 12.853 -73.338 1.00 93.88 253 LYS A O 1
ATOM 1977 N N . GLU A 1 254 ? 49.244 11.090 -74.175 1.00 92.31 254 GLU A N 1
ATOM 1978 C CA . GLU A 1 254 ? 50.309 10.497 -74.979 1.00 92.31 254 GLU A CA 1
ATOM 1979 C C . GLU A 1 254 ? 49.953 10.607 -76.466 1.00 92.31 254 GLU A C 1
ATOM 1981 O O . GLU A 1 254 ? 48.778 10.729 -76.827 1.00 92.31 254 GLU A O 1
ATOM 1986 N N . ASN A 1 255 ? 50.963 10.586 -77.335 1.00 89.06 255 ASN A N 1
ATOM 1987 C CA . ASN A 1 255 ? 50.778 10.579 -78.784 1.00 89.06 255 ASN A CA 1
ATOM 1988 C C . ASN A 1 255 ? 51.731 9.577 -79.439 1.00 89.06 255 ASN A C 1
ATOM 1990 O O . ASN A 1 255 ? 52.866 9.438 -78.991 1.00 89.06 255 ASN A O 1
ATOM 1994 N N . VAL A 1 256 ? 51.254 8.900 -80.482 1.00 84.19 256 VAL A N 1
ATOM 1995 C CA . VAL A 1 256 ? 52.026 7.943 -81.285 1.00 84.19 256 VAL A CA 1
ATOM 1996 C C . VAL A 1 256 ? 51.794 8.253 -82.764 1.00 84.19 256 VAL A C 1
ATOM 1998 O O . VAL A 1 256 ? 50.659 8.516 -83.173 1.00 84.19 256 VAL A O 1
ATOM 2001 N N . GLN A 1 257 ? 52.871 8.274 -83.555 1.00 85.69 257 GLN A N 1
ATOM 2002 C CA . GLN A 1 257 ? 52.789 8.396 -85.014 1.00 85.69 257 GLN A CA 1
ATOM 2003 C C . GLN A 1 257 ? 52.337 7.059 -85.600 1.00 85.69 257 GLN A C 1
ATOM 2005 O O . GLN A 1 257 ? 52.929 6.035 -85.281 1.00 85.69 257 GLN A O 1
ATOM 2010 N N . VAL A 1 258 ? 51.320 7.075 -86.455 1.00 82.12 258 VAL A N 1
ATOM 2011 C CA . VAL A 1 258 ? 50.807 5.863 -87.102 1.00 82.12 258 VAL A CA 1
ATOM 2012 C C . VAL A 1 258 ? 51.627 5.589 -88.355 1.00 82.12 258 VAL A C 1
ATOM 2014 O O . VAL A 1 258 ? 51.778 6.472 -89.203 1.00 82.12 258 VAL A O 1
ATOM 2017 N N . GLN A 1 259 ? 52.156 4.373 -88.480 1.00 76.38 259 GLN A N 1
ATOM 2018 C CA . GLN A 1 259 ? 52.916 3.935 -89.650 1.00 76.38 259 GLN A CA 1
ATOM 2019 C C . GLN A 1 259 ? 52.281 2.678 -90.249 1.00 76.38 259 GLN A C 1
ATOM 2021 O O . GLN A 1 259 ? 51.485 1.995 -89.618 1.00 76.38 259 GLN A O 1
ATOM 2026 N N . LYS A 1 260 ? 52.599 2.362 -91.508 1.00 69.38 260 LYS A N 1
ATOM 2027 C CA . LYS A 1 260 ? 52.111 1.132 -92.147 1.00 69.38 260 LYS A CA 1
ATOM 2028 C C . LYS A 1 260 ? 53.012 -0.040 -91.745 1.00 69.38 260 LYS A C 1
ATOM 2030 O O . LYS A 1 260 ? 53.810 -0.498 -92.560 1.00 69.38 260 LYS A O 1
ATOM 2035 N N . SER A 1 261 ? 52.907 -0.482 -90.495 1.00 65.12 261 SER A N 1
ATOM 2036 C CA . SER A 1 261 ? 53.607 -1.655 -89.961 1.00 65.12 261 SER A CA 1
ATOM 2037 C C . SER A 1 261 ? 52.603 -2.709 -89.460 1.00 65.12 261 SER A C 1
ATOM 2039 O O . SER A 1 261 ? 51.466 -2.369 -89.136 1.00 65.12 261 SER A O 1
ATOM 2041 N N . PRO A 1 262 ? 52.982 -3.999 -89.409 1.00 65.25 262 PRO A N 1
ATOM 2042 C CA . PRO A 1 262 ? 52.145 -5.051 -88.826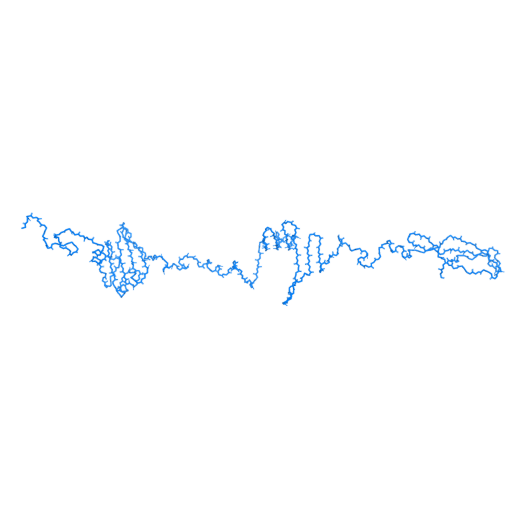 1.00 65.25 262 PRO A CA 1
ATOM 2043 C C . PRO A 1 262 ? 52.089 -5.042 -87.286 1.00 65.25 262 PRO A C 1
ATOM 2045 O O . PRO A 1 262 ? 51.412 -5.892 -86.725 1.00 65.25 262 PRO A O 1
ATOM 2048 N N . GLU A 1 263 ? 52.833 -4.154 -86.616 1.00 67.94 263 GLU A N 1
ATOM 2049 C CA . GLU A 1 263 ? 53.149 -4.232 -85.175 1.00 67.94 263 GLU A CA 1
ATOM 2050 C C . GLU A 1 263 ? 52.354 -3.236 -84.302 1.00 67.94 263 GLU A C 1
ATOM 2052 O O . GLU A 1 263 ? 52.494 -3.242 -83.079 1.00 67.94 263 GLU A O 1
ATOM 2057 N N . ASP A 1 264 ? 51.521 -2.377 -84.902 1.00 74.19 264 ASP A N 1
ATOM 2058 C CA . ASP A 1 264 ? 50.689 -1.412 -84.170 1.00 74.19 264 ASP A CA 1
ATOM 2059 C C . ASP A 1 264 ? 49.403 -2.090 -83.646 1.00 74.19 264 ASP A C 1
ATOM 2061 O O . ASP A 1 264 ? 48.387 -2.155 -84.342 1.00 74.19 264 ASP A O 1
ATOM 2065 N N . GLU A 1 265 ? 49.439 -2.583 -82.405 1.00 78.00 265 GLU A N 1
ATOM 2066 C CA . GLU A 1 265 ? 48.293 -3.194 -81.707 1.00 78.00 265 GLU A CA 1
ATOM 2067 C C . GLU A 1 265 ? 47.672 -2.257 -80.652 1.00 78.00 265 GLU A C 1
ATOM 2069 O O . GLU A 1 265 ? 48.249 -1.236 -80.251 1.00 78.00 265 GLU A O 1
ATOM 2074 N N . ASP A 1 266 ? 46.458 -2.579 -80.195 1.00 80.69 266 ASP A N 1
ATOM 2075 C CA . ASP A 1 266 ? 45.852 -1.874 -79.073 1.00 80.69 266 ASP A CA 1
ATOM 2076 C C . ASP A 1 266 ? 46.637 -2.111 -77.775 1.00 80.69 266 ASP A C 1
ATOM 2078 O O . ASP A 1 266 ? 47.226 -3.162 -77.537 1.00 80.69 266 ASP A O 1
ATOM 2082 N N . VAL A 1 267 ? 46.656 -1.094 -76.910 1.00 86.00 267 VAL A N 1
ATOM 2083 C CA . VAL A 1 267 ? 47.269 -1.203 -75.583 1.00 86.00 267 VAL A CA 1
ATOM 2084 C C . VAL A 1 267 ? 46.175 -1.109 -74.535 1.00 86.00 267 VAL A C 1
ATOM 2086 O O . VAL A 1 267 ? 45.558 -0.055 -74.350 1.00 86.00 267 VAL A O 1
ATOM 2089 N N . SER A 1 268 ? 45.963 -2.224 -73.838 1.00 89.88 268 SER A N 1
ATOM 2090 C CA . SER A 1 268 ? 44.998 -2.335 -72.748 1.00 89.88 268 SER A CA 1
ATOM 2091 C C . SER A 1 268 ? 45.238 -1.267 -71.669 1.00 89.88 268 SER A C 1
ATOM 2093 O O . SER A 1 268 ? 46.374 -0.882 -71.381 1.00 89.88 268 SER A O 1
ATOM 2095 N N . GLY A 1 269 ? 44.157 -0.722 -71.103 1.00 91.00 269 GLY A N 1
ATOM 2096 C CA . GLY A 1 269 ? 44.232 0.369 -70.123 1.00 91.00 269 GLY A CA 1
ATOM 2097 C C . GLY A 1 269 ? 44.305 1.792 -70.692 1.00 91.00 269 GLY A C 1
ATOM 2098 O O . GLY A 1 269 ? 44.344 2.750 -69.917 1.00 91.00 269 GLY A O 1
ATOM 2099 N N . TYR A 1 270 ? 44.281 1.973 -72.016 1.00 91.88 270 TYR A N 1
ATOM 2100 C CA . TYR A 1 270 ? 44.308 3.288 -72.662 1.00 91.88 270 TYR A CA 1
ATOM 2101 C C . TYR A 1 270 ? 43.043 3.570 -73.474 1.00 91.88 270 TYR A C 1
ATOM 2103 O O . TYR A 1 270 ? 42.519 2.708 -74.168 1.00 91.88 270 TYR A O 1
ATOM 2111 N N . ALA A 1 271 ? 42.586 4.823 -73.438 1.00 91.94 271 ALA A N 1
ATOM 2112 C CA . ALA A 1 271 ? 41.530 5.321 -74.313 1.00 91.94 271 ALA A CA 1
ATOM 2113 C C . ALA A 1 271 ? 42.126 6.215 -75.406 1.00 91.94 271 ALA A C 1
ATOM 2115 O O . ALA A 1 271 ? 42.903 7.132 -75.112 1.00 91.94 271 ALA A O 1
ATOM 2116 N N . ILE A 1 272 ? 41.735 5.989 -76.662 1.00 91.56 272 ILE A N 1
ATOM 2117 C CA . ILE A 1 272 ? 42.030 6.908 -77.767 1.00 91.56 272 ILE A CA 1
ATOM 2118 C C . ILE A 1 272 ? 41.132 8.136 -77.622 1.00 91.56 272 ILE A C 1
ATOM 2120 O O . ILE A 1 272 ? 39.915 8.020 -77.514 1.00 91.56 272 ILE A O 1
ATOM 2124 N N . ILE A 1 273 ? 41.739 9.321 -77.622 1.00 93.00 273 ILE A N 1
ATOM 2125 C CA . ILE A 1 273 ? 41.029 10.590 -77.402 1.00 93.00 273 ILE A CA 1
ATOM 2126 C C . ILE A 1 273 ? 41.049 11.522 -78.611 1.00 93.00 273 ILE A C 1
ATOM 2128 O O . ILE A 1 273 ? 40.279 12.476 -78.654 1.00 93.00 273 ILE A O 1
ATOM 2132 N N . ALA A 1 274 ? 41.941 11.294 -79.576 1.00 92.31 274 ALA A N 1
ATOM 2133 C CA . ALA A 1 274 ? 41.932 12.009 -80.846 1.00 92.31 274 ALA A CA 1
ATOM 2134 C C . ALA A 1 274 ? 42.684 11.216 -81.916 1.00 92.31 274 ALA A C 1
ATOM 2136 O O . ALA A 1 274 ? 43.734 10.638 -81.639 1.00 92.31 274 ALA A O 1
ATOM 2137 N N . VAL A 1 275 ? 42.184 11.278 -83.145 1.00 89.62 275 VAL A N 1
ATOM 2138 C CA . VAL A 1 275 ? 42.851 10.781 -84.350 1.00 89.62 275 VAL A CA 1
ATOM 2139 C C . VAL A 1 275 ? 43.098 11.990 -85.244 1.00 89.62 275 VAL A C 1
ATOM 2141 O O . VAL A 1 275 ? 42.168 12.742 -85.530 1.00 89.62 275 VAL A O 1
ATOM 2144 N N . ILE A 1 276 ? 44.353 12.233 -85.615 1.00 90.44 276 ILE A N 1
ATOM 2145 C CA . ILE A 1 276 ? 44.776 13.470 -86.276 1.00 90.44 276 ILE A CA 1
ATOM 2146 C C . ILE A 1 276 ? 45.393 13.140 -87.635 1.00 90.44 276 ILE A C 1
ATOM 2148 O O . ILE A 1 276 ? 46.345 12.364 -87.738 1.00 90.44 276 ILE A O 1
ATOM 2152 N N . ASN A 1 277 ? 44.865 13.793 -88.669 1.00 88.75 277 ASN A N 1
ATOM 2153 C CA . ASN A 1 277 ? 45.449 13.871 -90.001 1.00 88.75 277 ASN A CA 1
ATOM 2154 C C . ASN A 1 277 ? 45.788 15.346 -90.286 1.00 88.75 277 ASN A C 1
ATOM 2156 O O . ASN A 1 277 ? 44.915 16.154 -90.608 1.00 88.75 277 ASN A O 1
ATOM 2160 N N . GLY A 1 278 ? 47.049 15.709 -90.062 1.00 82.88 278 GLY A N 1
ATOM 2161 C CA . GLY A 1 278 ? 47.556 17.074 -90.171 1.00 82.88 278 GLY A CA 1
ATOM 2162 C C . GLY A 1 278 ? 47.897 17.494 -91.601 1.00 82.88 278 GLY A C 1
ATOM 2163 O O . GLY A 1 278 ? 47.813 18.682 -91.906 1.00 82.88 278 GLY A O 1
ATOM 2164 N N . ASN A 1 279 ? 48.241 16.548 -92.482 1.00 86.06 279 ASN A N 1
ATOM 2165 C CA . ASN A 1 279 ? 48.564 16.824 -93.889 1.00 86.06 279 ASN A CA 1
ATOM 2166 C C . ASN A 1 279 ? 47.350 16.689 -94.835 1.00 86.06 279 ASN A C 1
ATOM 2168 O O . ASN A 1 279 ? 47.461 17.021 -96.014 1.00 86.06 279 ASN A O 1
ATOM 2172 N N . ARG A 1 280 ? 46.187 16.276 -94.306 1.00 80.94 280 ARG A N 1
ATOM 2173 C CA . ARG A 1 280 ? 44.896 16.112 -95.002 1.00 80.94 280 ARG A CA 1
ATOM 2174 C C . ARG A 1 280 ? 44.947 15.154 -96.194 1.00 80.94 280 ARG A C 1
ATOM 2176 O O . ARG A 1 280 ? 44.185 15.316 -97.148 1.00 80.94 280 ARG A O 1
ATOM 2183 N N . ASP A 1 281 ? 45.830 14.163 -96.149 1.00 85.50 281 ASP A N 1
ATOM 2184 C CA . ASP A 1 281 ? 45.834 13.083 -97.133 1.00 85.50 281 ASP A CA 1
ATOM 2185 C C . ASP A 1 281 ? 44.788 12.003 -96.772 1.00 85.50 281 ASP A C 1
ATOM 2187 O O . ASP A 1 281 ? 43.854 12.252 -96.009 1.00 85.50 281 ASP A O 1
ATOM 2191 N N . LYS A 1 282 ? 44.880 10.798 -97.345 1.00 83.06 282 LYS A N 1
ATOM 2192 C CA . LYS A 1 282 ? 43.943 9.699 -97.037 1.00 83.06 282 LYS A CA 1
ATOM 2193 C C . LYS A 1 282 ? 44.344 8.870 -95.805 1.00 83.06 282 LYS A C 1
ATOM 2195 O O . LYS A 1 282 ? 43.664 7.890 -95.511 1.00 83.06 282 LYS A O 1
ATOM 2200 N N . LEU A 1 283 ? 45.436 9.209 -95.120 1.00 82.25 283 LEU A N 1
ATOM 2201 C CA . LEU A 1 283 ? 46.052 8.418 -94.057 1.00 82.25 283 LEU A CA 1
ATOM 2202 C C . LEU A 1 283 ? 46.032 9.175 -92.719 1.00 82.25 283 LEU A C 1
ATOM 2204 O O . LEU A 1 283 ? 46.045 10.399 -92.649 1.00 82.25 283 LEU A O 1
ATOM 2208 N N . VAL A 1 284 ? 45.976 8.436 -91.614 1.00 83.75 284 VAL A N 1
ATOM 2209 C CA . VAL A 1 284 ? 46.124 9.009 -90.267 1.00 83.75 284 VAL A CA 1
ATOM 2210 C C . VAL A 1 284 ? 47.608 9.251 -90.001 1.00 83.75 284 VAL A C 1
ATOM 2212 O O . VAL A 1 284 ? 48.418 8.376 -90.291 1.00 83.75 284 VAL A O 1
ATOM 2215 N N . ASN A 1 285 ? 47.972 10.400 -89.420 1.00 86.12 285 ASN A N 1
ATOM 2216 C CA . ASN A 1 285 ? 49.367 10.662 -89.044 1.00 86.12 285 ASN A CA 1
ATOM 2217 C C . ASN A 1 285 ? 49.624 10.351 -87.567 1.00 86.12 285 ASN A C 1
ATOM 2219 O O . ASN A 1 285 ? 50.639 9.758 -87.224 1.00 86.12 285 ASN A O 1
ATOM 2223 N N . THR A 1 286 ? 48.732 10.765 -86.662 1.00 88.62 286 THR A N 1
ATOM 2224 C CA . THR A 1 286 ? 48.976 10.664 -85.213 1.00 88.62 286 THR A CA 1
ATOM 2225 C C . THR A 1 286 ? 47.714 10.277 -84.460 1.00 88.62 286 THR A C 1
ATOM 2227 O O . THR A 1 286 ? 46.642 10.841 -84.690 1.00 88.62 286 THR A O 1
ATOM 2230 N N . VAL A 1 287 ? 47.854 9.372 -83.494 1.00 89.81 287 VAL A N 1
ATOM 2231 C CA . VAL A 1 287 ? 46.799 9.029 -82.536 1.00 89.81 287 VAL A CA 1
ATOM 2232 C C . VAL A 1 287 ? 47.207 9.519 -81.153 1.00 89.81 287 VAL A C 1
ATOM 2234 O O . VAL A 1 287 ? 48.309 9.247 -80.678 1.00 89.81 287 VAL A O 1
ATOM 2237 N N . ASN A 1 288 ? 46.308 10.255 -80.499 1.00 92.19 288 ASN A N 1
ATOM 2238 C CA . ASN A 1 288 ? 46.456 10.627 -79.099 1.00 92.19 288 ASN A CA 1
ATOM 2239 C C . ASN A 1 288 ? 45.680 9.648 -78.227 1.00 92.19 288 ASN A C 1
ATOM 2241 O O . ASN A 1 288 ? 44.488 9.418 -78.452 1.00 92.19 288 ASN A O 1
ATOM 2245 N N . ARG A 1 289 ? 46.320 9.171 -77.166 1.00 92.00 289 ARG A N 1
ATOM 2246 C CA . ARG A 1 289 ? 45.699 8.315 -76.156 1.00 92.00 289 ARG A CA 1
ATOM 2247 C C . ARG A 1 289 ? 45.944 8.856 -74.756 1.00 92.00 289 ARG A C 1
ATOM 2249 O O . ARG A 1 289 ? 46.825 9.689 -74.546 1.00 92.00 289 ARG A O 1
ATOM 2256 N N . ARG A 1 290 ? 45.149 8.410 -73.792 1.00 94.56 290 ARG A N 1
ATOM 2257 C CA . ARG A 1 290 ? 45.347 8.690 -72.365 1.00 94.56 290 ARG A CA 1
ATOM 2258 C C . ARG A 1 290 ? 45.150 7.402 -71.573 1.00 94.56 290 ARG A C 1
ATOM 2260 O O . ARG A 1 290 ? 44.214 6.669 -71.896 1.00 94.56 290 ARG A O 1
ATOM 2267 N N . PRO A 1 291 ? 45.969 7.132 -70.543 1.00 94.88 291 PRO A N 1
ATOM 2268 C CA . PRO A 1 291 ? 45.719 6.001 -69.668 1.00 94.88 291 PRO A CA 1
ATOM 2269 C C . PRO A 1 291 ? 44.419 6.248 -68.904 1.00 94.88 291 PRO A C 1
ATOM 2271 O O . PRO A 1 291 ? 44.169 7.363 -68.431 1.00 94.88 291 PRO A O 1
ATOM 2274 N N . ILE A 1 292 ? 43.593 5.219 -68.777 1.00 95.44 292 ILE A N 1
ATOM 2275 C CA . ILE A 1 292 ? 42.432 5.246 -67.895 1.00 95.44 292 ILE A CA 1
ATOM 2276 C C . ILE A 1 292 ? 42.963 5.075 -66.473 1.00 95.44 292 ILE A C 1
ATOM 2278 O O . ILE A 1 292 ? 43.718 4.148 -66.175 1.00 95.44 292 ILE A O 1
ATOM 2282 N N . GLN A 1 293 ? 42.607 6.002 -65.592 1.00 97.19 293 GLN A N 1
ATOM 2283 C CA . GLN A 1 293 ? 43.021 6.001 -64.197 1.00 97.19 293 GLN A CA 1
ATOM 2284 C C . GLN A 1 293 ? 41.822 5.746 -63.295 1.00 97.19 293 GLN A C 1
ATOM 2286 O O . GLN A 1 293 ? 40.763 6.339 -63.488 1.00 97.19 293 GLN A O 1
ATOM 2291 N N . LYS A 1 294 ? 42.015 4.919 -62.268 1.00 95.94 294 LYS A N 1
ATOM 2292 C CA . LYS A 1 294 ? 41.058 4.731 -61.172 1.00 95.94 294 LYS A CA 1
ATOM 2293 C C . LYS A 1 294 ? 41.600 5.340 -59.888 1.00 95.94 294 LYS A C 1
ATOM 2295 O O . LYS A 1 294 ? 42.810 5.310 -59.654 1.00 95.94 294 LYS A O 1
ATOM 2300 N N . LYS A 1 295 ? 40.712 5.865 -59.051 1.00 96.94 295 LYS A N 1
ATOM 2301 C CA . LYS A 1 295 ? 41.042 6.329 -57.706 1.00 96.94 295 LYS A CA 1
ATOM 2302 C C . LYS A 1 295 ? 40.692 5.246 -56.696 1.00 96.94 295 LYS A C 1
ATOM 2304 O O . LYS A 1 295 ? 39.535 4.851 -56.607 1.00 96.94 295 LYS A O 1
ATOM 2309 N N . VAL A 1 296 ? 41.680 4.769 -55.948 1.00 96.19 296 VAL A N 1
ATOM 2310 C CA . VAL A 1 296 ? 41.483 3.851 -54.814 1.00 96.19 296 VAL A CA 1
ATOM 2311 C C . VAL A 1 296 ? 42.319 4.374 -53.657 1.00 96.19 296 VAL A C 1
ATOM 2313 O O . VAL A 1 296 ? 43.454 4.804 -53.856 1.00 96.19 296 VAL A O 1
ATOM 2316 N N . ASN A 1 297 ? 41.752 4.380 -52.454 1.00 95.56 297 ASN A N 1
ATOM 2317 C CA . ASN A 1 297 ? 42.380 4.898 -51.241 1.00 95.56 297 ASN A CA 1
ATOM 2318 C C . ASN A 1 297 ? 42.946 6.324 -51.400 1.00 95.56 297 ASN A C 1
ATOM 2320 O O . ASN A 1 297 ? 44.054 6.627 -50.966 1.00 95.56 297 ASN A O 1
ATOM 2324 N N . GLY A 1 298 ? 42.226 7.202 -52.105 1.00 95.06 298 GLY A N 1
ATOM 2325 C CA . GLY A 1 298 ? 42.670 8.572 -52.365 1.00 95.06 298 GLY A CA 1
ATOM 2326 C C . GLY A 1 298 ? 43.699 8.731 -53.495 1.00 95.06 298 GLY A C 1
ATOM 2327 O O . GLY A 1 298 ? 43.915 9.858 -53.941 1.00 95.06 298 GLY A O 1
ATOM 2328 N N . ILE A 1 299 ? 44.288 7.641 -53.996 1.00 95.81 299 ILE A N 1
ATOM 2329 C CA . ILE A 1 299 ? 45.411 7.650 -54.943 1.00 95.81 299 ILE A CA 1
ATOM 2330 C C . ILE A 1 299 ? 44.926 7.287 -56.350 1.00 95.81 299 ILE A C 1
ATOM 2332 O O . ILE A 1 299 ? 44.172 6.334 -56.540 1.00 95.81 299 ILE A O 1
ATOM 2336 N N . TRP A 1 300 ? 45.382 8.045 -57.350 1.00 97.12 300 TRP A N 1
ATOM 2337 C CA . TRP A 1 300 ? 45.136 7.751 -58.762 1.00 97.12 300 TRP A CA 1
ATOM 2338 C C . TRP A 1 300 ? 46.154 6.745 -59.296 1.00 97.12 300 TRP A C 1
ATOM 2340 O O . TRP A 1 300 ? 47.357 6.965 -59.184 1.00 97.12 300 TRP A O 1
ATOM 2350 N N . MET A 1 301 ? 45.671 5.674 -59.920 1.00 95.19 301 MET A N 1
ATOM 2351 C CA . MET A 1 301 ? 46.495 4.606 -60.490 1.00 95.19 301 MET A CA 1
ATOM 2352 C C . MET A 1 301 ? 46.074 4.329 -61.932 1.00 95.19 301 MET A C 1
ATOM 2354 O O . MET A 1 301 ? 44.877 4.324 -62.224 1.00 95.19 301 MET A O 1
ATOM 2358 N N . ASN A 1 302 ? 47.038 4.067 -62.818 1.00 94.75 302 ASN A N 1
ATOM 2359 C CA . ASN A 1 302 ? 46.748 3.611 -64.179 1.00 94.75 302 ASN A CA 1
ATOM 2360 C C . ASN A 1 302 ? 46.143 2.203 -64.134 1.00 94.75 302 ASN A C 1
ATOM 2362 O O . ASN A 1 302 ? 46.602 1.344 -63.380 1.00 94.75 302 ASN A O 1
ATOM 2366 N N . ILE A 1 303 ? 45.121 1.965 -64.947 1.00 93.88 303 ILE A N 1
ATOM 2367 C CA . ILE A 1 303 ? 44.605 0.623 -65.191 1.00 93.88 303 ILE A CA 1
ATOM 2368 C C . ILE A 1 303 ? 45.537 -0.033 -66.207 1.00 93.88 303 ILE A C 1
ATOM 2370 O O . ILE A 1 303 ? 45.743 0.512 -67.283 1.00 93.88 303 ILE A O 1
ATOM 2374 N N . SER A 1 304 ? 46.141 -1.162 -65.843 1.00 88.19 304 SER A N 1
ATOM 2375 C CA . SER A 1 304 ? 47.091 -1.877 -66.703 1.00 88.19 304 SER A CA 1
ATOM 2376 C C . SER A 1 304 ? 46.440 -2.938 -67.587 1.00 88.19 304 SER A C 1
ATOM 2378 O O . SER A 1 304 ? 47.044 -3.335 -68.576 1.00 88.19 304 SER A O 1
ATOM 2380 N N . ASN A 1 305 ? 45.243 -3.417 -67.230 1.00 83.56 305 ASN A N 1
ATOM 2381 C CA . ASN A 1 305 ? 44.484 -4.371 -68.031 1.00 83.56 305 ASN A CA 1
ATOM 2382 C C . ASN A 1 305 ? 42.969 -4.165 -67.856 1.00 83.56 305 ASN A C 1
ATOM 2384 O O . ASN A 1 305 ? 42.531 -3.841 -66.745 1.00 83.56 305 ASN A O 1
ATOM 2388 N N . ILE A 1 306 ? 42.203 -4.339 -68.935 1.00 74.19 306 ILE A N 1
ATOM 2389 C CA . ILE A 1 306 ? 40.742 -4.193 -69.046 1.00 74.19 306 ILE A CA 1
ATOM 2390 C C . ILE A 1 306 ? 40.195 -5.370 -69.844 1.00 74.19 306 ILE A C 1
ATOM 2392 O O . ILE A 1 306 ? 40.803 -5.682 -70.890 1.00 74.19 306 ILE A O 1
#

Foldseek 3Di:
DPDPDDDQVDDDLNHTPPDDDDCDPCSFAPSPAAEADAQEACLVVFDFGKHWHPALNRLLNYHLRLHSATFIWGWADDCGIKIWTQGPPDRWIWIWDQHVVGDIDRIDIDADPRRHDDCVNVVCPVVVVCVVPDQDPVGDDDPDDDDDPDQDWDKDADPQWIKIWTWDDPDPPDPDIDIDIDTDDPQADWDWDWDDDVVDDIATQWIQHPVAIDGSNHGDADPVRHDDCVVVVHDDPQRCLQPDFPDKDWADKDKDFDDPDPPDDDFAQKDWDDFDDPVPDPDTTMIIITGMWTRGNNDTDGDRHD

Organism: Photorhabdus luminescens (NCBI:txid29488)

Secondary structure (DSSP, 8-state):
--TTPPPTT-EETTEETTSPPP--HHHHHTTSPEEPPTT-BGGG--SSEEEEE--HHHHHHSBS-SSSS-EEEEEEESSSEEEEEEETTSS-EEEEEE-TTSPBPPPEEEP-SSSPPPTTTTT-HHHHHHHHTSPPTT-----S-----SS-EEEEEETTEEEEEEEE--STT-S--EEEEEEESSS---EEEEEE-TTSPEEEEEEE-SS-EEETTEEPPBTTBPPPTTTTT---HHHHHHHS--EEEE-S-EEEE--S-TT----TTEEEEEEE-SS-SSS--EEEEEEEEEEETTEEEE----

Mean predicted aligned error: 11.46 Å

Sequence (306 aa):
MAKGAVPNNRKVNGKVLTEDINITSQDIFNGQAISIPDKANLNDYQTPGLYYQGLNAQAGSGNNYPEPFAGSLVVLKAAGIIQRYFIYNSSRIHTRSLNDVGVWTSWAQEYNTLNKPATSELGLMETVTKAANALQRSGGNVTGDIIITTDSMLSWNRNTDFASIGFKNTGDGDTDSYMWFRTGDNGNEYFKWQHALSGGPTNEWMSLKSDNLRVRGYQVYHEGYRPTAAIIGTYTKSESDTRYIQDIRLGAKENVQVQKSPEDEDVSGYAIIAVINGNRDKLVNTVNRRPIQKKVNGIWMNISNI

Nearest PDB structures (foldseek):
  5yvq-assembly1_A  TM=4.940E-01  e=1.006E-12  Muvirus mu
  8ju3-assembly1_A  TM=3.434E-01  e=1.681E-09  Escherichia phage Mu
  6cl5-assembly2_F  TM=3.448E-01  e=3.165E-07  Pseudomonas aeruginosa LESB58
  6ct8-assembly1_A  TM=3.628E-01  e=1.916E-06  Pseudomonas aeruginosa PAO1
  6cl6-assembly1_C  TM=3.585E-01  e=2.964E-06  Pseudomonas aeruginosa PAO1

Solvent-accessible surface area (backbone atoms only — not comparable to full-atom values): 18796 Å² total; per-residue (Å²): 131,67,94,85,60,81,63,74,83,46,58,62,94,85,41,62,66,83,62,92,80,87,85,51,68,60,53,47,72,64,69,57,39,40,78,56,59,73,59,39,47,53,82,76,61,67,66,61,46,52,30,33,32,91,38,35,69,34,30,52,62,24,39,79,55,89,54,58,49,21,25,40,37,39,26,40,84,56,86,31,30,36,42,38,39,40,38,71,91,50,93,48,35,33,38,31,37,36,43,74,85,74,51,69,54,70,72,42,74,56,70,46,98,89,46,62,79,52,56,73,80,69,72,40,54,65,58,53,54,53,58,74,73,46,85,46,95,92,55,76,87,81,91,70,89,85,84,78,93,59,95,57,65,54,74,49,76,56,94,81,35,38,41,35,41,37,56,48,70,88,51,96,86,50,90,80,59,46,76,49,76,49,59,39,70,92,76,81,58,63,51,71,45,69,48,71,45,91,98,54,67,74,43,70,50,34,37,41,50,100,89,48,49,22,53,69,83,41,73,64,70,42,96,93,44,66,79,51,39,77,79,73,75,44,73,46,70,69,56,43,35,65,73,39,79,77,47,76,49,73,52,69,82,45,77,46,75,57,70,101,60,98,79,84,71,89,60,64,27,52,44,80,77,45,80,39,51,88,86,70,65,100,58,66,42,36,41,30,32,22,39,35,25,39,24,42,60,92,41,79,41,74,40,74,69,120

pLDDT: mean 92.66, std 6.37, range [60.53, 98.88]